Protein AF-M5BMI5-F1 (afdb_monomer)

Sequence (225 aa):
MHYGILGTRFTEDKDGKLNFDPEKTINPLTGERVVSWYKPGQTAGSVLGIFGYTEEKDCQDIEYAQYLLMARAGVRALELYDPKAGKHLQAHMQARLGITNYFIQEGLAELVEFRDAEGKLEDVHIKLNRDKVLKDGHAAMGRLLVELQVRKSTADGEGAREFYEKLTTPRPGWAGEIRDLVLAKKQPRKVFVQPNTFVVDGKVELKEYPLTNEGVIQSFIERKL

Mean predicted aligned error: 8.96 Å

Solvent-accessible surface area (backbone atoms only — not comparable to full-atom values): 13395 Å² total; per-residue (Å²): 136,84,86,76,93,81,78,88,85,55,37,30,46,91,87,69,51,57,80,64,56,61,90,76,39,63,34,90,89,77,74,40,64,52,87,79,63,35,49,65,89,56,55,76,66,67,54,47,42,75,75,71,43,76,52,70,68,58,48,52,50,50,52,49,48,53,53,49,53,41,37,50,42,12,61,53,21,40,63,42,45,39,76,89,78,73,40,68,76,41,73,68,37,38,50,28,24,18,52,30,48,48,33,39,75,72,62,31,30,48,80,46,79,41,56,52,99,88,64,50,82,75,49,75,48,76,44,69,41,62,69,50,37,77,72,45,37,67,62,53,51,49,53,56,48,48,62,54,49,50,29,61,76,69,67,36,62,67,64,42,48,56,52,50,51,63,41,39,51,72,56,91,66,41,77,42,70,55,22,53,51,40,52,74,68,59,74,84,80,88,81,80,62,58,62,49,75,45,79,56,97,90,40,83,44,81,45,78,54,57,98,45,73,65,23,41,52,50,42,50,67,76,58,70,122

Organism: Thanatephorus cucumeris (strain AG1-IB / isolate 7/3/14) (NCBI:txid1108050)

InterPro domains:
  IPR039461 Peptidase family M49 [PF03571] (46-224)
  IPR039461 Peptidase family M49 [PTHR23422] (45-223)

Nearest PDB structures (foldseek):
  5yfd-assembly2_B  TM=8.276E-01  e=2.866E-23  Desarmillaria tabescens
  5egy-assembly1_A  TM=7.660E-01  e=1.046E-15  Homo sapiens
  3t6b-assembly2_B  TM=7.570E-01  e=2.963E-15  Homo sapiens
  3fvy-assembly1_A  TM=6.192E-01  e=8.794E-16  Homo sapiens
  3csk-assembly1_A  TM=6.117E-01  e=2.143E-13  Saccharomyces cerevisiae

Structure (mmCIF, N/CA/C/O backbone):
data_AF-M5BMI5-F1
#
_entry.id   AF-M5BMI5-F1
#
loop_
_atom_site.group_PDB
_atom_site.id
_atom_site.type_symbol
_atom_site.label_atom_id
_atom_site.label_alt_id
_atom_site.label_comp_id
_atom_site.label_asym_id
_atom_site.label_entity_id
_atom_site.label_seq_id
_atom_site.pdbx_PDB_ins_code
_atom_site.Cartn_x
_atom_site.Cartn_y
_atom_site.Cartn_z
_atom_site.occupancy
_atom_site.B_iso_or_equiv
_atom_site.auth_seq_id
_atom_site.auth_comp_id
_atom_site.auth_asym_id
_atom_site.auth_atom_id
_atom_site.pdbx_PDB_model_num
ATOM 1 N N . MET A 1 1 ? -25.615 -6.680 -9.096 1.00 29.05 1 MET A N 1
ATOM 2 C CA . MET A 1 1 ? -25.034 -5.468 -9.715 1.00 29.05 1 MET A CA 1
ATOM 3 C C . MET A 1 1 ? -23.585 -5.347 -9.273 1.00 29.05 1 MET A C 1
ATOM 5 O O . MET A 1 1 ? -23.341 -5.106 -8.100 1.00 29.05 1 MET A O 1
ATOM 9 N N . HIS A 1 2 ? -22.632 -5.608 -10.166 1.00 31.84 2 HIS A N 1
ATOM 10 C CA . HIS A 1 2 ? -21.199 -5.463 -9.897 1.00 31.84 2 HIS A CA 1
ATOM 11 C C . HIS A 1 2 ? -20.743 -4.143 -10.531 1.00 31.84 2 HIS A C 1
ATOM 13 O O . HIS A 1 2 ? -20.516 -4.081 -11.735 1.00 31.84 2 HIS A O 1
ATOM 19 N N . TYR A 1 3 ? -20.658 -3.075 -9.738 1.00 30.97 3 TYR A N 1
ATOM 20 C CA . TYR A 1 3 ? -20.064 -1.817 -10.189 1.00 30.97 3 TYR A CA 1
ATOM 21 C C . TYR A 1 3 ? -18.538 -1.978 -10.199 1.00 30.97 3 TYR A C 1
ATOM 23 O O . TYR A 1 3 ? -17.874 -1.877 -9.169 1.00 30.97 3 TYR A O 1
ATOM 31 N N . GLY A 1 4 ? -17.978 -2.310 -11.363 1.00 34.78 4 GLY A N 1
ATOM 32 C CA . GLY A 1 4 ? -16.541 -2.234 -11.610 1.00 34.78 4 GLY A CA 1
ATOM 33 C C . GLY A 1 4 ? -16.150 -0.786 -11.881 1.00 34.78 4 GLY A C 1
ATOM 34 O O . GLY A 1 4 ? -16.377 -0.282 -12.975 1.00 34.78 4 GLY A O 1
ATOM 35 N N . ILE A 1 5 ? -15.587 -0.107 -10.884 1.00 45.44 5 ILE A N 1
ATOM 36 C CA . ILE A 1 5 ? -15.066 1.255 -11.028 1.00 45.44 5 ILE A CA 1
ATOM 37 C C . ILE A 1 5 ? -13.649 1.164 -11.622 1.00 45.44 5 ILE A C 1
ATOM 39 O O . ILE A 1 5 ? -12.686 1.088 -10.866 1.00 45.44 5 ILE A O 1
ATOM 43 N N . LEU A 1 6 ? -13.560 1.084 -12.961 1.00 52.34 6 LEU A N 1
ATOM 44 C CA . LEU A 1 6 ? -12.556 1.678 -13.879 1.00 52.34 6 LEU A CA 1
ATOM 45 C C . LEU A 1 6 ? -12.292 0.825 -15.134 1.00 52.34 6 LEU A C 1
ATOM 47 O O . LEU A 1 6 ? -12.128 -0.392 -15.070 1.00 52.34 6 LEU A O 1
ATOM 51 N N . GLY A 1 7 ? -12.244 1.522 -16.275 1.00 57.16 7 GLY A N 1
ATOM 52 C CA . GLY A 1 7 ? -12.050 1.006 -17.629 1.00 57.16 7 GLY A CA 1
ATOM 53 C C . GLY A 1 7 ? -11.042 1.838 -18.432 1.00 57.16 7 GLY A C 1
ATOM 54 O O . GLY A 1 7 ? -10.428 2.772 -17.916 1.00 57.16 7 GLY A O 1
ATOM 55 N N . THR A 1 8 ? -10.858 1.459 -19.695 1.00 57.50 8 THR A N 1
ATOM 56 C CA . THR A 1 8 ? -9.902 2.036 -20.650 1.00 57.50 8 THR A CA 1
ATOM 57 C C . THR A 1 8 ? -10.062 3.551 -20.812 1.00 57.50 8 THR A C 1
ATOM 59 O O . THR A 1 8 ? -11.169 4.060 -20.965 1.00 57.50 8 THR A O 1
ATOM 62 N N . ARG A 1 9 ? -8.941 4.281 -20.830 1.00 67.38 9 ARG A N 1
ATOM 63 C CA . ARG A 1 9 ? -8.905 5.716 -21.146 1.00 67.38 9 ARG A CA 1
ATOM 64 C C . ARG A 1 9 ? -8.965 5.916 -22.663 1.00 67.38 9 ARG A C 1
ATOM 66 O O . ARG A 1 9 ? -8.058 5.460 -23.349 1.00 67.38 9 ARG A O 1
ATOM 73 N N . PHE A 1 10 ? -9.966 6.631 -23.172 1.00 77.38 10 PHE A N 1
ATOM 74 C CA . PHE A 1 10 ? -10.074 6.983 -24.594 1.00 77.38 10 PHE A CA 1
ATOM 75 C C . PHE A 1 10 ? -9.259 8.240 -24.924 1.00 77.38 10 PHE A C 1
ATOM 77 O O . PHE A 1 10 ? -9.453 9.282 -24.298 1.00 77.38 10 PHE A O 1
ATOM 84 N N . THR A 1 11 ? -8.337 8.158 -25.882 1.00 74.50 11 THR A N 1
ATOM 85 C CA . THR A 1 11 ? -7.392 9.235 -26.227 1.00 74.50 11 THR A CA 1
ATOM 86 C C . THR A 1 11 ? -7.220 9.393 -27.736 1.00 74.50 11 THR A C 1
ATOM 88 O O . THR A 1 11 ? -7.284 8.407 -28.467 1.00 74.50 11 THR A O 1
ATOM 91 N N . GLU A 1 12 ? -6.905 10.614 -28.162 1.00 83.00 12 GLU A N 1
ATOM 92 C CA . GLU A 1 12 ? -6.456 11.003 -29.501 1.00 83.00 12 GLU A CA 1
ATOM 93 C C . GLU A 1 12 ? -4.992 11.450 -29.445 1.00 83.00 12 GLU A C 1
ATOM 95 O O . GLU A 1 12 ? -4.619 12.262 -28.591 1.00 83.00 12 GLU A O 1
ATOM 100 N N . ASP A 1 13 ? -4.158 10.905 -30.330 1.00 82.00 13 ASP A N 1
ATOM 101 C CA . ASP A 1 13 ? -2.762 11.320 -30.468 1.00 82.00 13 ASP A CA 1
ATOM 102 C C . ASP A 1 13 ? -2.597 12.568 -31.355 1.00 82.00 13 ASP A C 1
ATOM 104 O O . ASP A 1 13 ? -3.560 13.109 -31.900 1.00 82.00 13 ASP A O 1
ATOM 108 N N . LYS A 1 14 ? -1.362 13.083 -31.453 1.00 82.31 14 LYS A N 1
ATOM 109 C CA . LYS A 1 14 ? -1.050 14.318 -32.200 1.00 82.31 14 LYS A CA 1
ATOM 110 C C . LYS A 1 14 ? -1.386 14.226 -33.691 1.00 82.31 14 LYS A C 1
ATOM 112 O O . LYS A 1 14 ? -1.567 15.267 -34.315 1.00 82.31 14 LYS A O 1
ATOM 117 N N . ASP A 1 15 ? -1.492 13.011 -34.218 1.00 90.69 15 ASP A N 1
ATOM 118 C CA . ASP A 1 15 ? -1.801 12.724 -35.615 1.00 90.69 15 ASP A CA 1
ATOM 119 C C . ASP A 1 15 ? -3.309 12.469 -35.822 1.00 90.69 15 ASP A C 1
ATOM 121 O O . ASP A 1 15 ? -3.745 12.119 -36.918 1.00 90.69 15 ASP A O 1
ATOM 125 N N . GLY A 1 16 ? -4.126 12.660 -34.776 1.00 85.88 16 GLY A N 1
ATOM 126 C CA . GLY A 1 16 ? -5.580 12.507 -34.813 1.00 85.88 16 GLY A CA 1
ATOM 127 C C . GLY A 1 16 ? -6.062 11.060 -34.680 1.00 85.88 16 GLY A C 1
ATOM 128 O O . GLY A 1 16 ? -7.254 10.795 -34.843 1.00 85.88 16 GLY A O 1
ATOM 129 N N . LYS A 1 17 ? -5.175 10.104 -34.384 1.00 91.06 17 LYS A N 1
ATOM 130 C CA . LYS A 1 17 ? -5.538 8.692 -34.261 1.00 91.06 17 LYS A CA 1
ATOM 131 C C . LYS A 1 17 ? -6.076 8.393 -32.863 1.00 91.06 17 LYS A C 1
ATOM 133 O O . LYS A 1 17 ? -5.473 8.724 -31.842 1.00 91.06 17 LYS A O 1
ATOM 138 N N . LEU A 1 18 ? -7.225 7.720 -32.833 1.00 84.56 18 LEU A N 1
ATOM 139 C CA . LEU A 1 18 ? -7.880 7.271 -31.608 1.00 84.56 18 LEU A CA 1
ATOM 140 C C . LEU A 1 18 ? -7.320 5.920 -31.148 1.00 84.56 18 LEU A C 1
ATOM 142 O O . LEU A 1 18 ? -7.014 5.048 -31.962 1.00 84.56 18 LEU A O 1
ATOM 146 N N . ASN A 1 19 ? -7.237 5.712 -29.834 1.00 80.44 19 ASN A N 1
ATOM 147 C CA . ASN A 1 19 ? -6.861 4.418 -29.245 1.00 80.44 19 ASN A CA 1
ATOM 148 C C . ASN A 1 19 ? -8.045 3.439 -29.083 1.00 80.44 19 ASN A C 1
ATOM 150 O O . ASN A 1 19 ? -7.928 2.428 -28.391 1.00 80.44 19 ASN A O 1
ATOM 154 N N . PHE A 1 20 ? -9.183 3.752 -29.699 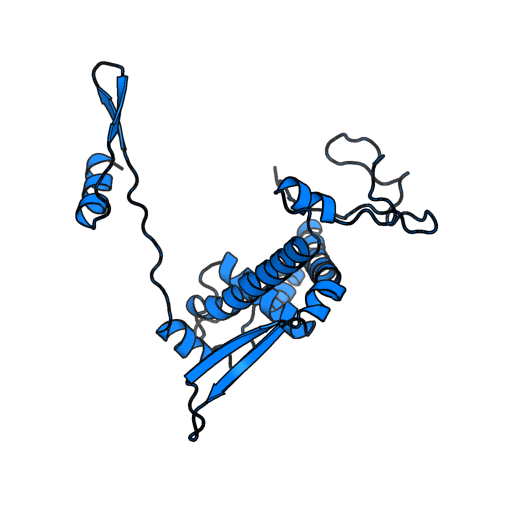1.00 82.00 20 PHE A N 1
ATOM 155 C CA . PHE A 1 20 ? -10.411 2.967 -29.695 1.00 82.00 20 PHE A CA 1
ATOM 156 C C . PHE A 1 20 ? -11.146 3.143 -31.026 1.00 82.00 20 PHE A C 1
ATOM 158 O O . PHE A 1 20 ? -10.834 4.046 -31.800 1.00 82.00 20 PHE A O 1
ATOM 165 N N . ASP A 1 21 ? -12.123 2.275 -31.286 1.00 87.19 21 ASP A N 1
ATOM 166 C CA . ASP A 1 21 ? -12.967 2.349 -32.479 1.00 87.19 21 ASP A CA 1
ATOM 167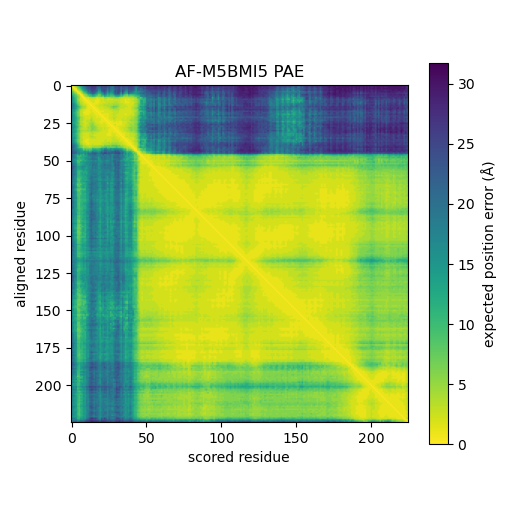 C C . ASP A 1 21 ? -14.261 3.112 -32.125 1.00 87.19 21 ASP A C 1
ATOM 169 O O . ASP A 1 21 ? -15.112 2.554 -31.421 1.00 87.19 21 ASP A O 1
ATOM 173 N N . PRO A 1 22 ? -14.438 4.375 -32.555 1.00 83.38 22 PRO A N 1
ATOM 174 C CA . PRO A 1 22 ? -15.600 5.182 -32.182 1.00 83.38 22 PRO A CA 1
ATOM 175 C C . PRO A 1 22 ? -16.914 4.651 -32.773 1.00 83.38 22 PRO A C 1
ATOM 177 O O . PRO A 1 22 ? -17.991 5.004 -32.292 1.00 83.38 22 PRO A O 1
ATOM 180 N N . GLU A 1 23 ? -16.858 3.781 -33.786 1.00 89.12 23 GLU A N 1
ATOM 181 C CA . GLU A 1 23 ? -18.056 3.184 -34.374 1.00 89.12 23 GLU A CA 1
ATOM 182 C C . GLU A 1 23 ? -18.538 1.950 -33.612 1.00 89.12 23 GLU A C 1
ATOM 184 O O . GLU A 1 23 ? -19.738 1.665 -33.600 1.00 89.12 23 GLU A O 1
ATOM 189 N N . LYS A 1 24 ? -17.615 1.230 -32.966 1.00 86.69 24 LYS A N 1
ATOM 190 C CA . LYS A 1 24 ? -17.903 -0.026 -32.251 1.00 86.69 24 LYS A CA 1
ATOM 191 C C . LYS A 1 24 ? -17.935 0.117 -30.735 1.00 86.69 24 LYS A C 1
ATOM 193 O O . LYS A 1 24 ? -18.423 -0.777 -30.049 1.00 86.69 24 LYS A O 1
ATOM 198 N N . THR A 1 25 ? -17.404 1.211 -30.200 1.00 81.00 25 THR A N 1
ATOM 199 C CA . THR A 1 25 ? -17.264 1.385 -28.754 1.00 81.00 25 THR A CA 1
ATOM 200 C C . THR A 1 25 ? -18.526 2.013 -28.169 1.00 81.00 25 THR A C 1
ATOM 202 O O . THR A 1 25 ? -18.829 3.181 -28.417 1.00 81.00 25 THR A O 1
ATOM 205 N N . ILE A 1 26 ? -19.251 1.229 -27.368 1.00 80.56 26 ILE A N 1
ATOM 206 C CA . ILE A 1 26 ? -20.504 1.629 -26.719 1.00 80.56 26 ILE A CA 1
ATOM 207 C C . ILE A 1 26 ? -20.246 2.004 -25.261 1.00 80.56 26 ILE A C 1
ATOM 209 O O . ILE A 1 26 ? -19.584 1.273 -24.523 1.00 80.56 26 ILE A O 1
ATOM 213 N N . ASN A 1 27 ? -20.791 3.142 -24.842 1.00 67.31 27 ASN A N 1
ATOM 214 C CA . ASN A 1 27 ? -20.811 3.579 -23.459 1.00 67.31 27 ASN A CA 1
ATOM 215 C C . ASN A 1 27 ? -21.805 2.704 -22.670 1.00 67.31 27 ASN A C 1
ATOM 217 O O . ASN A 1 27 ? -23.010 2.776 -22.918 1.00 67.31 27 ASN A O 1
ATOM 221 N N . PRO A 1 28 ? -21.347 1.905 -21.690 1.00 57.06 28 PRO A N 1
ATOM 222 C CA . PRO A 1 28 ? -22.218 0.990 -20.955 1.00 57.06 28 PRO A CA 1
ATOM 223 C C . PRO A 1 28 ? -23.232 1.700 -20.041 1.00 57.06 28 PRO A C 1
ATOM 225 O O . PRO A 1 28 ? -24.133 1.044 -19.529 1.00 57.06 28 PRO A O 1
ATOM 228 N N . LEU A 1 29 ? -23.093 3.014 -19.815 1.00 51.38 29 LEU A N 1
ATOM 229 C CA . LEU A 1 29 ? -24.015 3.805 -18.994 1.00 51.38 29 LEU A CA 1
ATOM 230 C C . LEU A 1 29 ? -25.193 4.363 -19.796 1.00 51.38 29 LEU A C 1
ATOM 232 O O . LEU A 1 29 ? -26.295 4.452 -19.266 1.00 51.38 29 LEU A O 1
ATOM 236 N N . THR A 1 30 ? -24.962 4.753 -21.051 1.00 66.50 30 THR A N 1
ATOM 237 C CA . THR A 1 30 ? -25.993 5.368 -21.905 1.00 66.50 30 THR A CA 1
ATOM 238 C C . THR A 1 30 ? -26.516 4.416 -22.976 1.00 66.50 30 THR A C 1
ATOM 240 O O . THR A 1 30 ? -27.582 4.652 -23.529 1.00 66.50 30 THR A O 1
ATOM 243 N N . GLY A 1 31 ? -25.780 3.345 -23.288 1.00 73.75 31 GLY A N 1
ATOM 244 C CA . GLY A 1 31 ? -26.055 2.487 -24.444 1.00 73.75 31 GLY A CA 1
ATOM 245 C C . GLY A 1 31 ? -25.718 3.145 -25.788 1.00 73.75 31 GLY A C 1
ATOM 246 O O . GLY A 1 31 ? -25.920 2.535 -26.835 1.00 73.75 31 GLY A O 1
ATOM 247 N N . GLU A 1 32 ? -25.185 4.367 -25.771 1.00 78.56 32 GLU A N 1
ATOM 248 C CA . GLU A 1 32 ? -24.827 5.138 -26.962 1.00 78.56 32 GLU A CA 1
ATOM 249 C C . GLU A 1 32 ? -23.336 5.004 -27.290 1.00 78.56 32 GLU A C 1
ATOM 251 O O . GLU A 1 32 ? -22.540 4.509 -26.490 1.00 78.56 32 GLU A O 1
ATOM 256 N N . ARG A 1 33 ? -22.928 5.462 -28.477 1.00 86.25 33 ARG A N 1
ATOM 257 C CA . ARG A 1 33 ? -21.511 5.482 -28.869 1.00 86.25 33 ARG A CA 1
ATOM 258 C C . ARG A 1 33 ? -20.709 6.444 -27.992 1.00 86.25 33 ARG A C 1
ATOM 260 O O . ARG A 1 33 ? -21.212 7.472 -27.541 1.00 86.25 33 ARG A O 1
ATOM 267 N N . VAL A 1 34 ? -19.433 6.133 -27.781 1.00 76.81 34 VAL A N 1
ATOM 268 C CA . VAL A 1 34 ? -18.500 7.059 -27.125 1.00 76.81 34 VAL A CA 1
ATOM 269 C C . VAL A 1 34 ? -18.230 8.252 -28.048 1.00 76.81 34 VAL A C 1
ATOM 271 O O . VAL A 1 34 ? -17.674 8.088 -29.129 1.00 76.81 34 VAL A O 1
ATOM 274 N N . VAL A 1 35 ? -18.596 9.457 -27.602 1.00 84.00 35 VAL A N 1
ATOM 275 C CA . VAL A 1 35 ? -18.471 10.714 -28.375 1.00 84.00 35 VAL A CA 1
ATOM 276 C C . VAL A 1 35 ? -17.472 11.717 -27.782 1.00 84.00 35 VAL A C 1
ATOM 278 O O . VAL A 1 35 ? -17.329 12.825 -28.290 1.00 84.00 35 VAL A O 1
ATOM 281 N N . SER A 1 36 ? -16.772 11.351 -26.705 1.00 75.25 36 SER A N 1
ATOM 282 C CA . SER A 1 36 ? -15.802 12.218 -26.024 1.00 75.25 36 SER A CA 1
ATOM 283 C C . SER A 1 36 ? -14.554 11.447 -25.598 1.00 75.25 36 SER A C 1
ATOM 285 O O . SER A 1 36 ? -14.664 10.325 -25.101 1.00 75.25 36 SER A O 1
ATOM 287 N N . TRP A 1 37 ? -13.381 12.062 -25.741 1.00 79.25 37 TRP A N 1
ATOM 288 C CA . TRP A 1 37 ? -12.074 11.478 -25.423 1.00 79.25 37 TRP A CA 1
ATOM 289 C C . TRP A 1 37 ? -11.034 12.578 -25.159 1.00 79.25 37 TRP A C 1
ATOM 291 O O . TRP A 1 37 ? -11.270 13.751 -25.449 1.00 79.25 37 TRP A O 1
ATOM 301 N N . TYR A 1 38 ? -9.877 12.208 -24.606 1.00 68.31 38 TYR A N 1
ATOM 302 C CA . TYR A 1 38 ? -8.784 13.149 -24.335 1.00 68.31 38 TYR A CA 1
ATOM 303 C C . TYR A 1 38 ? -8.020 13.504 -25.619 1.00 68.31 38 TYR A C 1
ATOM 305 O O . TYR A 1 38 ? -7.573 12.608 -26.330 1.00 68.31 38 TYR A O 1
ATOM 313 N N . LYS A 1 39 ? -7.827 14.796 -25.887 1.00 78.94 39 LYS A N 1
ATOM 314 C CA . LYS A 1 39 ? -7.041 15.348 -27.004 1.00 78.94 39 LYS A CA 1
ATOM 315 C C . LYS A 1 39 ? -5.532 15.404 -26.705 1.00 78.94 39 LYS A C 1
ATOM 317 O O . LYS A 1 39 ? -5.135 15.282 -25.541 1.00 78.94 39 LYS A O 1
ATOM 322 N N . PRO A 1 40 ? -4.671 15.651 -27.712 1.00 69.38 40 PRO A N 1
ATOM 323 C CA . PRO A 1 40 ? -3.233 15.803 -27.501 1.00 69.38 40 PRO A CA 1
ATOM 324 C C . PRO A 1 40 ? -2.911 16.876 -26.459 1.00 69.38 40 PRO A C 1
ATOM 326 O O . PRO A 1 40 ? -3.398 18.000 -26.536 1.00 69.38 40 PRO A O 1
ATOM 329 N N . GLY A 1 41 ? -2.103 16.521 -25.459 1.00 60.53 41 GLY A N 1
ATOM 330 C CA . GLY A 1 41 ? -1.768 17.406 -24.336 1.00 60.53 41 GLY A CA 1
ATOM 331 C C . GLY A 1 41 ? -2.803 17.428 -23.205 1.00 60.53 41 GLY A C 1
ATOM 332 O O . GLY A 1 41 ? -2.469 17.849 -22.100 1.00 60.53 41 GLY A O 1
ATOM 333 N N . GLN A 1 42 ? -4.015 16.896 -23.408 1.00 56.81 42 GLN A N 1
ATOM 334 C CA . GLN A 1 42 ? -4.943 16.639 -22.309 1.00 56.81 42 GLN A CA 1
ATOM 335 C C . GLN A 1 42 ? -4.485 15.385 -21.563 1.00 56.81 42 GLN A C 1
ATOM 337 O O . GLN A 1 42 ? -4.707 14.243 -21.972 1.00 56.81 42 GLN A O 1
ATOM 342 N N . THR A 1 43 ? -3.793 15.587 -20.452 1.00 55.09 43 THR A N 1
ATOM 343 C CA . THR A 1 43 ? -3.407 14.518 -19.532 1.00 55.09 43 THR A CA 1
ATOM 344 C C . THR A 1 43 ? -4.518 14.291 -18.501 1.00 55.09 43 THR A C 1
ATOM 346 O O . THR A 1 43 ? -5.462 15.074 -18.374 1.00 55.09 43 THR A O 1
ATOM 349 N N . ALA A 1 44 ? -4.387 13.245 -17.687 1.00 48.34 44 ALA A N 1
ATOM 350 C CA . ALA A 1 44 ? -5.137 13.156 -16.436 1.00 48.34 44 ALA A CA 1
ATOM 351 C C . ALA A 1 44 ? -4.783 14.293 -15.441 1.00 48.34 44 ALA A C 1
ATOM 353 O O . ALA A 1 44 ? -5.312 14.298 -14.335 1.00 48.34 44 ALA A O 1
ATOM 354 N N . GLY A 1 45 ? -3.974 15.295 -15.827 1.00 45.41 45 GLY A N 1
ATOM 355 C CA . GLY A 1 45 ? -3.817 16.568 -15.112 1.00 45.41 45 GLY A CA 1
ATOM 356 C C . GLY A 1 45 ? -5.144 17.297 -14.863 1.00 45.41 45 GLY A C 1
ATOM 357 O O . GLY A 1 45 ? -5.246 18.090 -13.937 1.00 45.41 45 GLY A O 1
ATOM 358 N N . SER A 1 46 ? -6.208 16.931 -15.590 1.00 58.09 46 SER A N 1
ATOM 359 C CA . SER A 1 46 ? -7.588 17.348 -15.292 1.00 58.09 46 SER A CA 1
ATOM 360 C C . SER A 1 46 ? -8.154 16.822 -13.964 1.00 58.09 46 SER A C 1
ATOM 362 O O . SER A 1 46 ? -9.131 17.378 -13.483 1.00 58.09 46 SER A O 1
ATOM 364 N N . VAL A 1 47 ? -7.572 15.779 -13.355 1.00 65.44 47 VAL A N 1
ATOM 365 C CA . VAL A 1 47 ? -8.072 15.233 -12.082 1.00 65.44 47 VAL A CA 1
ATOM 366 C C . VAL A 1 47 ? -7.508 16.009 -10.902 1.00 65.44 47 VAL A C 1
ATOM 368 O O . VAL A 1 47 ? -8.272 16.423 -10.042 1.00 65.44 47 VAL A O 1
ATOM 371 N N . LEU A 1 48 ? -6.196 16.254 -10.857 1.00 77.75 48 LEU A N 1
ATOM 372 C CA . LEU A 1 48 ? -5.587 16.996 -9.747 1.00 77.75 48 LEU A CA 1
ATOM 373 C C . LEU A 1 48 ? -6.070 18.455 -9.688 1.00 77.75 48 LEU A C 1
ATOM 375 O O . LEU A 1 48 ? -6.265 18.975 -8.591 1.00 77.75 48 LEU A O 1
ATOM 379 N N . GLY A 1 49 ? -6.404 19.051 -10.838 1.00 76.25 49 GLY A N 1
ATOM 380 C CA . GLY A 1 49 ? -7.085 20.345 -10.901 1.00 76.25 49 GLY A CA 1
ATOM 381 C C . GLY A 1 49 ? -8.458 20.361 -10.211 1.00 76.25 49 GLY A C 1
ATOM 382 O O . GLY A 1 49 ? -8.800 21.360 -9.586 1.00 76.25 49 GLY A O 1
ATOM 383 N N . ILE A 1 50 ? -9.213 19.248 -10.220 1.00 85.06 50 ILE A N 1
ATOM 384 C CA . ILE A 1 50 ? -10.468 19.118 -9.442 1.00 85.06 50 ILE A CA 1
ATOM 385 C C . ILE A 1 50 ? -10.187 19.251 -7.938 1.00 85.06 50 ILE A C 1
ATOM 387 O O . ILE A 1 50 ? -11.012 19.779 -7.198 1.00 85.06 50 ILE A O 1
ATOM 391 N N . PHE A 1 51 ? -9.011 18.808 -7.489 1.00 86.25 51 PHE A N 1
ATOM 392 C CA . PHE A 1 51 ? -8.566 18.898 -6.096 1.00 86.25 51 PHE A CA 1
ATOM 393 C C . PHE A 1 51 ? -7.802 20.197 -5.780 1.00 86.25 51 PHE A C 1
ATOM 395 O O . PHE A 1 51 ? -7.278 20.335 -4.678 1.00 86.25 51 PHE A O 1
ATOM 402 N N . GLY A 1 52 ? -7.748 21.153 -6.716 1.00 89.44 52 GLY A N 1
ATOM 403 C CA . GLY A 1 52 ? -7.110 22.458 -6.522 1.00 89.44 52 GLY A CA 1
ATOM 404 C C . GLY A 1 52 ? -5.601 22.493 -6.777 1.00 89.44 52 GLY A C 1
ATOM 405 O O . GLY A 1 52 ? -4.981 23.531 -6.561 1.00 89.44 52 GLY A O 1
ATOM 406 N N . TYR A 1 53 ? -5.000 21.405 -7.265 1.00 85.69 53 TYR A N 1
ATOM 407 C CA . TYR A 1 53 ? -3.585 21.387 -7.634 1.00 85.69 53 TYR A CA 1
ATOM 408 C C . TYR A 1 53 ? -3.432 21.801 -9.091 1.00 85.69 53 TYR A C 1
ATOM 410 O O . TYR A 1 53 ? -3.842 21.085 -10.006 1.00 85.69 53 TYR A O 1
ATOM 418 N N . THR A 1 54 ? -2.878 22.989 -9.290 1.00 86.00 54 THR A N 1
ATOM 419 C CA . THR A 1 54 ? -2.750 23.621 -10.611 1.00 86.00 54 THR A CA 1
ATOM 420 C C . THR A 1 54 ? -1.299 23.899 -10.985 1.00 86.00 54 THR A C 1
ATOM 422 O O . THR A 1 54 ? -0.970 23.898 -12.168 1.00 86.00 54 THR A O 1
ATOM 425 N N . GLU A 1 55 ? -0.420 24.040 -9.993 1.00 90.94 55 GLU A N 1
ATOM 426 C CA . GLU A 1 55 ? 1.014 24.199 -10.202 1.00 90.94 55 GLU A CA 1
ATOM 427 C C . GLU A 1 55 ? 1.668 22.860 -10.569 1.00 90.94 55 GLU A C 1
ATOM 429 O O . GLU A 1 55 ? 1.441 21.830 -9.924 1.00 90.94 55 GLU A O 1
ATOM 434 N N . GLU A 1 56 ? 2.517 22.867 -11.600 1.00 88.00 56 GLU A N 1
ATOM 435 C CA . GLU A 1 56 ? 3.164 21.653 -12.118 1.00 88.00 56 GLU A CA 1
ATOM 436 C C . GLU A 1 56 ? 3.978 20.934 -11.037 1.00 88.00 56 GLU A C 1
ATOM 438 O O . GLU A 1 56 ? 3.890 19.713 -10.886 1.00 88.00 56 GLU A O 1
ATOM 443 N N . LYS A 1 57 ? 4.729 21.700 -10.240 1.00 92.38 57 LYS A N 1
ATOM 444 C CA . LYS A 1 57 ? 5.536 21.162 -9.146 1.00 92.38 57 LYS A CA 1
ATOM 445 C C . LYS A 1 57 ? 4.674 20.409 -8.127 1.00 92.38 57 LYS A C 1
ATOM 447 O O . LYS A 1 57 ? 5.047 19.309 -7.721 1.00 92.38 57 LYS A O 1
ATOM 452 N N . ASP A 1 58 ? 3.532 20.973 -7.742 1.00 92.12 58 ASP A N 1
ATOM 453 C CA . ASP A 1 58 ? 2.633 20.364 -6.758 1.00 92.12 58 ASP A CA 1
ATOM 454 C C . ASP A 1 58 ? 2.001 19.085 -7.310 1.00 92.12 58 ASP A C 1
ATOM 456 O O . ASP A 1 58 ? 1.917 18.078 -6.607 1.00 92.12 58 ASP A O 1
ATOM 460 N N . CYS A 1 59 ? 1.635 19.084 -8.595 1.00 87.75 59 CYS A N 1
ATOM 461 C CA . CYS A 1 59 ? 1.136 17.888 -9.268 1.00 87.75 59 CYS A CA 1
ATOM 462 C C . CYS A 1 59 ? 2.176 16.757 -9.252 1.00 87.75 59 CYS A C 1
ATOM 464 O O . CYS A 1 59 ? 1.856 15.629 -8.873 1.00 87.75 59 CYS A O 1
ATOM 466 N N . GLN A 1 60 ? 3.430 17.066 -9.599 1.00 91.44 60 GLN A N 1
ATOM 467 C CA . GLN A 1 60 ? 4.525 16.093 -9.587 1.00 91.44 60 GLN A CA 1
ATOM 468 C C . GLN A 1 60 ? 4.862 15.606 -8.168 1.00 91.44 60 GLN A C 1
ATOM 470 O O . GLN A 1 60 ? 5.145 14.425 -7.970 1.00 91.44 60 GLN A O 1
ATOM 475 N N . ASP A 1 61 ? 4.836 16.493 -7.169 1.00 95.31 61 ASP A N 1
ATOM 476 C CA . ASP A 1 61 ? 5.069 16.128 -5.769 1.00 95.31 61 ASP A CA 1
ATOM 477 C C . ASP A 1 61 ? 3.978 15.200 -5.232 1.00 95.31 61 ASP A C 1
ATOM 479 O O . ASP A 1 61 ? 4.285 14.241 -4.522 1.00 95.31 61 ASP A O 1
ATOM 483 N N . ILE A 1 62 ? 2.717 15.441 -5.591 1.00 94.25 62 ILE A N 1
ATOM 484 C CA . ILE A 1 62 ? 1.593 14.589 -5.192 1.00 94.25 62 ILE A CA 1
ATOM 485 C C . ILE A 1 62 ? 1.674 13.230 -5.860 1.00 94.25 62 ILE A C 1
ATOM 487 O O . ILE A 1 62 ? 1.508 12.220 -5.176 1.00 94.25 62 ILE A O 1
ATOM 491 N N . GLU A 1 63 ? 1.963 13.188 -7.160 1.00 91.31 63 GLU A N 1
ATOM 492 C CA . GLU A 1 63 ? 2.171 11.931 -7.873 1.00 91.31 63 GLU A CA 1
ATOM 493 C C . GLU A 1 63 ? 3.296 11.129 -7.206 1.00 91.31 63 GLU A C 1
ATOM 495 O O . GLU A 1 63 ? 3.084 9.998 -6.765 1.00 91.31 63 GLU A O 1
ATOM 500 N N . TYR A 1 64 ? 4.459 11.745 -6.993 1.00 96.25 64 TYR A N 1
ATOM 501 C CA . TYR A 1 64 ? 5.573 11.104 -6.297 1.00 96.25 64 TYR A CA 1
ATOM 502 C C . TYR A 1 64 ? 5.190 10.614 -4.888 1.00 96.25 64 TYR A C 1
ATOM 504 O O . TYR A 1 64 ? 5.466 9.466 -4.523 1.00 96.25 64 TYR A O 1
ATOM 512 N N . ALA A 1 65 ? 4.519 11.452 -4.094 1.00 97.31 65 ALA A N 1
ATOM 513 C CA . ALA A 1 65 ? 4.103 11.113 -2.737 1.00 97.31 65 ALA A CA 1
ATOM 514 C C . ALA A 1 65 ? 3.103 9.947 -2.707 1.00 97.31 65 ALA A C 1
ATOM 516 O O . ALA A 1 65 ? 3.189 9.094 -1.823 1.00 97.31 65 ALA A O 1
ATOM 517 N N . GLN A 1 66 ? 2.183 9.861 -3.672 1.00 96.44 66 GLN A N 1
ATOM 518 C CA . GLN A 1 66 ? 1.227 8.757 -3.780 1.00 96.44 66 GLN A CA 1
ATOM 519 C C . GLN A 1 66 ? 1.928 7.421 -4.045 1.00 96.44 66 GLN A C 1
ATOM 521 O O . GLN A 1 66 ? 1.645 6.434 -3.355 1.00 96.44 66 GLN A O 1
ATOM 526 N N . TYR A 1 67 ? 2.887 7.391 -4.977 1.00 98.12 67 TYR A N 1
ATOM 527 C CA . TYR A 1 67 ? 3.704 6.197 -5.205 1.00 98.12 67 TYR A CA 1
ATOM 528 C C . TYR A 1 67 ? 4.514 5.849 -3.952 1.00 98.12 67 TYR A C 1
ATOM 530 O O . TYR A 1 67 ? 4.583 4.678 -3.577 1.00 98.12 67 TYR A O 1
ATOM 538 N N . LEU A 1 68 ? 5.080 6.841 -3.253 1.00 98.56 68 LEU A N 1
ATOM 539 C CA . LEU A 1 68 ? 5.901 6.594 -2.064 1.00 98.56 68 LEU A CA 1
ATOM 540 C C . LEU A 1 68 ? 5.066 6.027 -0.911 1.00 98.56 68 LEU A C 1
ATOM 542 O O . LEU A 1 68 ? 5.488 5.089 -0.231 1.00 98.56 68 LEU A O 1
ATOM 546 N N . LEU A 1 69 ? 3.858 6.557 -0.711 1.00 98.50 69 LEU A N 1
ATOM 547 C CA . LEU A 1 69 ? 2.901 6.050 0.270 1.00 98.50 69 LEU A CA 1
ATOM 548 C C . LEU A 1 69 ? 2.515 4.599 -0.022 1.00 98.50 69 LEU A C 1
ATOM 550 O O . LEU A 1 69 ? 2.481 3.785 0.904 1.00 98.50 69 LEU A O 1
ATOM 554 N N . MET A 1 70 ? 2.262 4.267 -1.290 1.00 98.62 70 MET A N 1
ATOM 555 C CA . MET A 1 70 ? 1.980 2.900 -1.728 1.00 98.62 70 MET A CA 1
ATOM 556 C C . MET A 1 70 ? 3.175 1.977 -1.463 1.00 98.62 70 MET A C 1
ATOM 558 O O . MET A 1 70 ? 3.025 0.957 -0.789 1.00 98.62 70 MET A O 1
ATOM 562 N N . ALA A 1 71 ? 4.371 2.390 -1.893 1.00 98.62 71 ALA A N 1
ATOM 563 C CA . ALA A 1 71 ? 5.614 1.646 -1.730 1.00 98.62 71 ALA A CA 1
ATOM 564 C C . ALA A 1 71 ? 5.887 1.326 -0.249 1.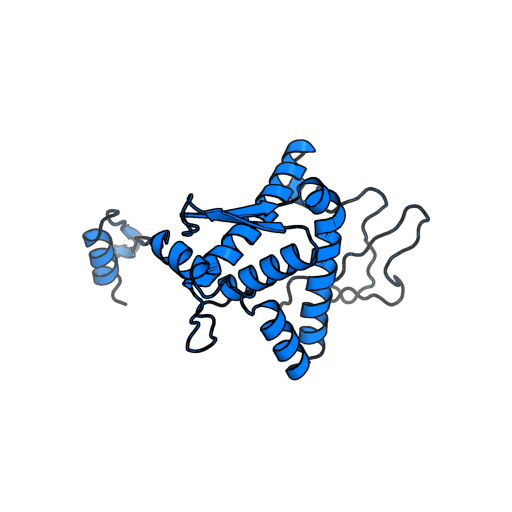00 98.62 71 ALA A C 1
ATOM 566 O O . ALA A 1 71 ? 6.059 0.163 0.130 1.00 98.62 71 ALA A O 1
ATOM 567 N N . ARG A 1 72 ? 5.799 2.348 0.616 1.00 98.62 72 ARG A N 1
ATOM 568 C CA . ARG A 1 72 ? 5.911 2.218 2.077 1.00 98.62 72 ARG A CA 1
ATOM 569 C C . ARG A 1 72 ? 4.851 1.289 2.654 1.00 98.62 72 ARG A C 1
ATOM 571 O O . ARG A 1 72 ? 5.156 0.491 3.540 1.00 98.62 72 ARG A O 1
ATOM 578 N N . ALA A 1 73 ? 3.606 1.390 2.196 1.00 98.50 73 ALA A N 1
ATOM 579 C CA . ALA A 1 73 ? 2.541 0.523 2.677 1.00 98.50 73 ALA A CA 1
ATOM 580 C C . ALA A 1 73 ? 2.762 -0.945 2.278 1.00 98.50 73 ALA A C 1
ATOM 582 O O . ALA A 1 73 ?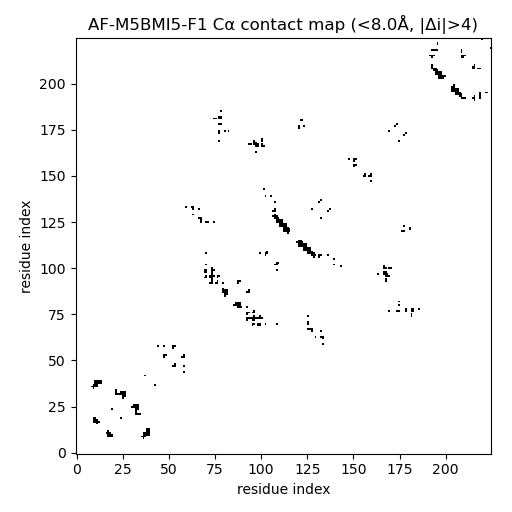 2.450 -1.820 3.080 1.00 98.50 73 ALA A O 1
ATOM 583 N N . GLY A 1 74 ? 3.344 -1.221 1.107 1.00 98.62 74 GLY A N 1
ATOM 584 C CA . GLY A 1 74 ? 3.707 -2.581 0.704 1.00 98.62 74 GLY A CA 1
ATOM 585 C C . GLY A 1 74 ? 4.820 -3.192 1.556 1.00 98.62 74 GLY A C 1
ATOM 586 O O . GLY A 1 74 ? 4.695 -4.342 1.956 1.00 98.62 74 GLY A O 1
ATOM 587 N N . VAL A 1 75 ? 5.841 -2.422 1.954 1.00 98.56 75 VAL A N 1
ATOM 588 C CA . VAL A 1 75 ? 6.834 -2.909 2.937 1.00 98.56 75 VAL A CA 1
ATOM 589 C C . VAL A 1 75 ? 6.166 -3.180 4.289 1.00 98.56 75 VAL A C 1
ATOM 591 O O . VAL A 1 75 ? 6.337 -4.244 4.879 1.00 98.56 75 VAL A O 1
ATOM 594 N N . ARG A 1 76 ? 5.313 -2.260 4.760 1.00 98.38 76 ARG A N 1
ATOM 595 C CA . ARG A 1 76 ? 4.552 -2.445 6.008 1.00 98.38 76 ARG A CA 1
ATOM 596 C C . ARG A 1 76 ? 3.571 -3.618 5.961 1.00 98.38 76 ARG A C 1
ATOM 598 O O . ARG A 1 76 ? 3.168 -4.101 7.012 1.00 98.38 76 ARG A O 1
ATOM 605 N N . ALA A 1 77 ? 3.178 -4.088 4.779 1.00 98.50 77 ALA A N 1
ATOM 606 C CA . ALA A 1 77 ? 2.274 -5.224 4.640 1.00 98.50 77 ALA A CA 1
ATOM 607 C C . ALA A 1 77 ? 2.860 -6.531 5.182 1.00 98.50 77 ALA A C 1
ATOM 609 O O . ALA A 1 77 ? 2.091 -7.430 5.518 1.00 98.50 77 ALA A O 1
ATOM 610 N N . LEU A 1 78 ? 4.187 -6.615 5.326 1.00 98.44 78 LEU A N 1
ATOM 611 C CA . LEU A 1 78 ? 4.870 -7.745 5.956 1.00 98.44 78 LEU A CA 1
ATOM 612 C C . LEU A 1 78 ? 4.407 -7.985 7.402 1.00 98.44 78 LEU A C 1
ATOM 614 O O . LEU A 1 78 ? 4.384 -9.133 7.842 1.00 98.44 78 LEU A O 1
ATOM 618 N N . GLU A 1 79 ? 3.944 -6.941 8.106 1.00 98.00 79 GLU A N 1
ATOM 619 C CA . GLU A 1 79 ? 3.289 -7.053 9.421 1.00 98.00 79 GLU A CA 1
ATOM 620 C C . GLU A 1 79 ? 2.108 -8.040 9.390 1.00 98.00 79 GLU A C 1
ATOM 622 O O . GLU A 1 79 ? 1.856 -8.758 10.355 1.00 98.00 79 GLU A O 1
ATOM 627 N N . LEU A 1 80 ? 1.386 -8.081 8.267 1.00 97.62 80 LEU A N 1
ATOM 628 C CA . LEU A 1 80 ? 0.167 -8.863 8.065 1.00 97.62 80 LEU A CA 1
ATOM 629 C C . LEU A 1 80 ? 0.395 -10.047 7.119 1.00 97.62 80 LEU A C 1
ATOM 631 O O . LEU A 1 80 ? -0.561 -10.545 6.528 1.00 97.62 80 LEU A O 1
ATOM 635 N N . TYR A 1 81 ? 1.641 -10.489 6.962 1.00 98.44 81 TYR A N 1
ATOM 636 C CA . TYR A 1 81 ? 1.978 -11.743 6.299 1.00 98.44 81 TYR A CA 1
ATOM 637 C C . TYR A 1 81 ? 2.418 -12.772 7.342 1.00 98.44 81 TYR A C 1
ATOM 639 O O . TYR A 1 81 ? 3.267 -12.484 8.192 1.00 98.44 81 TYR A O 1
ATOM 647 N N . ASP A 1 82 ? 1.837 -13.966 7.281 1.00 97.75 82 ASP A N 1
ATOM 648 C CA . ASP A 1 82 ? 2.264 -15.124 8.058 1.00 97.75 82 ASP A CA 1
ATOM 649 C C . ASP A 1 82 ? 3.194 -15.999 7.200 1.00 97.75 82 ASP A C 1
ATOM 651 O O . ASP A 1 82 ? 2.712 -16.684 6.291 1.00 97.75 82 ASP A O 1
ATOM 655 N N . PRO A 1 83 ? 4.512 -16.013 7.480 1.00 96.88 83 PRO A N 1
ATOM 656 C CA . PRO A 1 83 ? 5.467 -16.803 6.712 1.00 96.88 83 PRO A CA 1
ATOM 657 C C . PRO A 1 83 ? 5.311 -18.312 6.913 1.00 96.88 83 PRO A C 1
ATOM 659 O O . PRO A 1 83 ? 5.707 -19.066 6.031 1.00 96.88 83 PRO A O 1
ATOM 662 N N . LYS A 1 84 ? 4.730 -18.768 8.031 1.00 96.12 84 LYS A N 1
ATOM 663 C CA . LYS A 1 84 ? 4.520 -20.202 8.281 1.00 96.12 84 LYS A CA 1
ATOM 664 C C . LYS A 1 84 ? 3.344 -20.732 7.474 1.00 96.12 84 LYS A C 1
ATOM 666 O O . LYS A 1 84 ? 3.429 -21.809 6.898 1.00 96.12 84 LYS A O 1
ATOM 671 N N . ALA A 1 85 ? 2.249 -19.974 7.443 1.00 95.81 85 ALA A N 1
ATOM 672 C CA . ALA A 1 85 ? 1.054 -20.349 6.695 1.00 95.81 85 ALA A CA 1
ATOM 673 C C . ALA A 1 85 ? 1.113 -19.956 5.210 1.00 95.81 85 ALA A C 1
ATOM 675 O O . ALA A 1 85 ? 0.282 -20.428 4.437 1.00 95.81 85 ALA A O 1
ATOM 676 N N . GLY A 1 86 ? 2.032 -19.064 4.822 1.00 95.69 86 GLY A N 1
ATOM 677 C CA . GLY A 1 86 ? 2.077 -18.483 3.479 1.00 95.69 86 GLY A CA 1
ATOM 678 C C . GLY A 1 86 ? 0.856 -17.609 3.174 1.00 95.69 86 GLY A C 1
ATOM 679 O O . GLY A 1 86 ? 0.363 -17.607 2.050 1.00 95.69 86 GLY A O 1
ATOM 680 N N . LYS A 1 87 ? 0.303 -16.922 4.186 1.00 96.75 87 LYS A N 1
ATOM 681 C CA . LYS A 1 87 ? -0.986 -16.213 4.080 1.00 96.75 87 LYS A CA 1
ATOM 682 C C . LYS A 1 87 ? -0.874 -14.733 4.400 1.00 96.75 87 LYS A C 1
ATOM 684 O O . LYS A 1 87 ? -0.221 -14.331 5.359 1.00 96.75 87 LYS A O 1
ATOM 689 N N . HIS A 1 88 ? -1.618 -13.930 3.648 1.00 98.25 88 HIS A N 1
ATOM 690 C CA . HIS A 1 88 ? -1.867 -12.533 3.981 1.00 98.25 88 HIS A CA 1
ATOM 691 C C . HIS A 1 88 ? -3.126 -12.412 4.844 1.00 98.25 88 HIS A C 1
ATOM 693 O O . HIS A 1 88 ? -4.161 -13.000 4.542 1.00 98.25 88 HIS A O 1
ATOM 699 N N . LEU A 1 89 ? -3.048 -11.616 5.906 1.00 97.31 89 LEU A N 1
ATOM 700 C CA . LEU A 1 89 ? -4.107 -11.454 6.906 1.00 97.31 89 LEU A CA 1
ATOM 701 C C . LEU A 1 89 ? -4.992 -10.223 6.649 1.00 97.31 89 LEU A C 1
ATOM 703 O O . LEU A 1 89 ? -5.934 -9.966 7.396 1.00 97.31 89 LEU A O 1
ATOM 707 N N . GLN A 1 90 ? -4.694 -9.424 5.616 1.00 97.88 90 GLN A N 1
ATOM 708 C CA . GLN A 1 90 ? -5.495 -8.255 5.246 1.00 97.88 90 GLN A CA 1
ATOM 709 C C . GLN A 1 90 ? -5.372 -7.949 3.746 1.00 97.88 90 GLN A C 1
ATOM 711 O O . GLN A 1 90 ? -4.282 -7.672 3.243 1.00 97.88 90 GLN A O 1
ATOM 716 N N . ALA A 1 91 ? -6.508 -7.963 3.043 1.00 97.06 91 ALA A N 1
ATOM 717 C CA . ALA A 1 91 ? -6.567 -7.906 1.579 1.00 97.06 91 ALA A CA 1
ATOM 718 C C . ALA A 1 91 ? -5.937 -6.642 0.961 1.00 97.06 91 ALA A C 1
ATOM 720 O O . ALA A 1 91 ? -5.245 -6.719 -0.051 1.00 97.06 91 ALA A O 1
ATOM 721 N N . HIS A 1 92 ? -6.125 -5.471 1.575 1.00 98.06 92 HIS A N 1
ATOM 722 C CA . HIS A 1 92 ? -5.571 -4.214 1.062 1.00 98.06 92 HIS A CA 1
ATOM 723 C C . HIS A 1 92 ? -4.048 -4.165 1.214 1.00 98.06 92 HIS A C 1
ATOM 725 O O . HIS A 1 92 ? -3.356 -3.658 0.341 1.00 98.06 92 HIS A O 1
ATOM 731 N N . MET A 1 93 ? -3.511 -4.679 2.320 1.00 98.44 93 MET A N 1
ATOM 732 C CA . MET A 1 93 ? -2.073 -4.738 2.564 1.00 98.44 93 MET A CA 1
ATOM 733 C C . MET A 1 93 ? -1.416 -5.770 1.646 1.00 98.44 93 MET A C 1
ATOM 735 O O . MET A 1 93 ? -0.363 -5.474 1.094 1.00 98.44 93 MET A O 1
ATOM 739 N N . GLN A 1 94 ? -2.072 -6.904 1.377 1.00 98.69 94 GLN A N 1
ATOM 740 C CA . GLN A 1 94 ? -1.649 -7.829 0.320 1.00 98.69 94 GLN A CA 1
ATOM 741 C C . GLN A 1 94 ? -1.577 -7.135 -1.048 1.00 98.69 94 GLN A C 1
ATOM 743 O O . GLN A 1 94 ? -0.551 -7.211 -1.718 1.00 98.69 94 GLN A O 1
ATOM 748 N N . ALA A 1 95 ? -2.629 -6.410 -1.441 1.00 98.62 95 ALA A N 1
ATOM 749 C CA . ALA A 1 95 ? -2.647 -5.673 -2.705 1.00 98.62 95 ALA A CA 1
ATOM 750 C C . ALA A 1 95 ? -1.520 -4.630 -2.778 1.00 98.62 95 ALA A C 1
ATOM 752 O O . ALA A 1 95 ? -0.831 -4.527 -3.789 1.00 98.62 95 ALA A O 1
ATOM 753 N N . ARG A 1 96 ? -1.289 -3.888 -1.687 1.00 98.81 96 ARG A N 1
ATOM 754 C CA . ARG A 1 96 ? -0.205 -2.897 -1.582 1.00 98.81 96 ARG A CA 1
ATOM 755 C C . ARG A 1 96 ? 1.173 -3.542 -1.702 1.00 98.81 96 ARG A C 1
ATOM 757 O O . ARG A 1 96 ? 2.020 -2.989 -2.389 1.00 98.81 96 ARG A O 1
ATOM 764 N N . LEU A 1 97 ? 1.391 -4.713 -1.097 1.00 98.88 97 LEU A N 1
ATOM 765 C CA . LEU A 1 97 ? 2.618 -5.490 -1.304 1.00 98.88 97 LEU A CA 1
ATOM 766 C C . LEU A 1 97 ? 2.782 -5.876 -2.775 1.00 98.88 97 LEU A C 1
ATOM 768 O O . LEU A 1 97 ? 3.859 -5.682 -3.327 1.00 98.88 97 LEU A O 1
ATOM 772 N N . GLY A 1 98 ? 1.710 -6.342 -3.419 1.00 98.81 98 GLY A N 1
ATOM 773 C CA . GLY A 1 98 ? 1.719 -6.662 -4.844 1.00 98.81 98 GLY A CA 1
ATOM 774 C C . GLY A 1 98 ? 2.094 -5.476 -5.733 1.00 98.81 98 GLY A C 1
ATOM 775 O O . GLY A 1 98 ? 2.969 -5.591 -6.587 1.00 98.81 98 GLY A O 1
ATOM 776 N N . ILE A 1 99 ? 1.497 -4.307 -5.489 1.00 98.81 99 ILE A N 1
ATOM 777 C CA . ILE A 1 99 ? 1.822 -3.078 -6.225 1.00 98.81 99 ILE A CA 1
ATOM 778 C C . ILE A 1 99 ? 3.279 -2.662 -5.974 1.00 98.81 99 ILE A C 1
ATOM 780 O O . ILE A 1 99 ? 3.987 -2.336 -6.921 1.00 98.81 99 ILE A O 1
ATOM 784 N N . THR A 1 100 ? 3.773 -2.737 -4.735 1.00 98.81 100 THR A N 1
ATOM 785 C CA . THR A 1 100 ? 5.183 -2.444 -4.425 1.00 98.81 100 THR A CA 1
ATOM 786 C C . THR A 1 100 ? 6.143 -3.435 -5.084 1.00 98.81 100 THR A C 1
ATOM 788 O O . THR A 1 100 ? 7.179 -3.028 -5.608 1.00 98.81 100 THR A O 1
ATOM 791 N N . ASN A 1 101 ? 5.811 -4.728 -5.117 1.00 98.81 101 ASN A N 1
ATOM 792 C CA . ASN A 1 101 ? 6.589 -5.730 -5.845 1.00 98.81 101 ASN A CA 1
ATOM 793 C C . ASN A 1 101 ? 6.674 -5.388 -7.335 1.00 98.81 101 ASN A C 1
ATOM 795 O O . ASN A 1 101 ? 7.754 -5.499 -7.922 1.00 98.81 101 ASN A O 1
ATOM 799 N N . TYR A 1 102 ? 5.560 -4.935 -7.915 1.00 98.69 102 TYR A N 1
ATOM 800 C CA . TYR A 1 102 ? 5.492 -4.481 -9.298 1.00 98.69 102 TYR A CA 1
ATOM 801 C C . TYR A 1 102 ? 6.313 -3.204 -9.524 1.00 98.69 102 TYR A C 1
ATOM 803 O O . TYR A 1 102 ? 7.084 -3.145 -10.474 1.00 98.69 102 TYR A O 1
ATOM 811 N N . PHE A 1 103 ? 6.264 -2.222 -8.614 1.00 98.62 103 PHE A N 1
ATOM 812 C CA . PHE A 1 103 ? 7.141 -1.043 -8.670 1.00 98.62 103 PHE A CA 1
ATOM 813 C C . PHE A 1 103 ? 8.620 -1.422 -8.713 1.00 98.62 103 PHE A C 1
ATOM 815 O O . PHE A 1 103 ? 9.372 -0.852 -9.499 1.00 98.62 103 PHE A O 1
ATOM 822 N N . ILE A 1 104 ? 9.039 -2.390 -7.895 1.00 98.62 104 ILE A N 1
ATOM 823 C CA . ILE A 1 104 ? 10.428 -2.862 -7.879 1.00 98.62 104 ILE A CA 1
ATOM 824 C C . ILE A 1 104 ? 10.767 -3.602 -9.178 1.00 98.62 104 ILE A C 1
ATOM 826 O O . ILE A 1 104 ? 11.838 -3.394 -9.739 1.00 98.62 104 ILE A O 1
ATOM 830 N N . GLN A 1 105 ? 9.857 -4.436 -9.691 1.00 98.06 105 GLN A N 1
ATOM 831 C CA . GLN A 1 105 ? 10.038 -5.118 -10.978 1.00 98.06 105 GLN A CA 1
ATOM 832 C C . GLN A 1 105 ? 10.213 -4.124 -12.136 1.00 98.06 105 GLN A C 1
ATOM 834 O O . GLN A 1 105 ? 11.078 -4.311 -12.986 1.00 98.06 105 GLN A O 1
ATOM 839 N N . GLU A 1 106 ? 9.433 -3.047 -12.140 1.00 97.62 106 GLU A N 1
ATOM 840 C CA . GLU A 1 106 ? 9.497 -1.985 -13.146 1.00 97.62 106 GLU A CA 1
ATOM 841 C C . GLU A 1 106 ? 10.645 -0.994 -12.881 1.00 97.62 106 GLU A C 1
ATOM 843 O O . GLU A 1 106 ? 10.828 -0.029 -13.622 1.00 97.62 106 GLU A O 1
ATOM 848 N N . GLY A 1 107 ? 11.443 -1.200 -11.828 1.00 97.94 107 GLY A N 1
ATOM 849 C CA . GLY A 1 107 ? 12.550 -0.332 -11.422 1.00 97.94 107 GLY A CA 1
ATOM 850 C C . GLY A 1 107 ? 12.122 1.077 -10.999 1.00 97.94 107 GLY A C 1
ATOM 851 O O . GLY A 1 107 ? 12.929 2.000 -11.077 1.00 97.94 107 GLY A O 1
ATOM 852 N N . LEU A 1 108 ? 10.856 1.260 -10.613 1.00 98.38 108 LEU A N 1
ATOM 853 C CA . LEU A 1 108 ? 10.331 2.500 -10.029 1.00 98.38 108 LEU A CA 1
ATOM 854 C C . LEU A 1 108 ? 10.747 2.647 -8.564 1.00 98.38 108 LEU A C 1
ATOM 856 O O . LEU A 1 108 ? 10.851 3.766 -8.066 1.00 98.38 108 LEU A O 1
ATOM 860 N N . ALA A 1 109 ? 10.958 1.519 -7.882 1.00 98.44 109 ALA A N 1
ATOM 861 C CA . ALA A 1 109 ? 11.293 1.458 -6.470 1.00 98.44 109 ALA A CA 1
ATOM 862 C C . ALA A 1 109 ? 12.439 0.481 -6.193 1.00 98.44 109 ALA A C 1
ATOM 864 O O . ALA A 1 109 ? 12.605 -0.511 -6.897 1.00 98.44 109 ALA A O 1
ATOM 865 N N . GLU A 1 110 ? 13.164 0.711 -5.106 1.00 98.25 110 GLU A N 1
ATOM 866 C CA . GLU A 1 110 ? 14.132 -0.231 -4.547 1.00 98.25 110 GLU A CA 1
ATOM 867 C C . GLU A 1 110 ? 14.085 -0.197 -3.017 1.00 98.25 110 GLU A C 1
ATOM 869 O O . GLU A 1 110 ? 13.837 0.852 -2.417 1.00 98.25 110 GLU A O 1
ATOM 874 N N . LEU A 1 111 ? 14.304 -1.345 -2.375 1.00 98.31 111 LEU A N 1
ATOM 875 C CA . LEU A 1 111 ? 14.479 -1.404 -0.926 1.00 98.31 111 LEU A CA 1
ATOM 876 C C . LEU A 1 111 ? 15.972 -1.322 -0.619 1.00 98.31 111 LEU A C 1
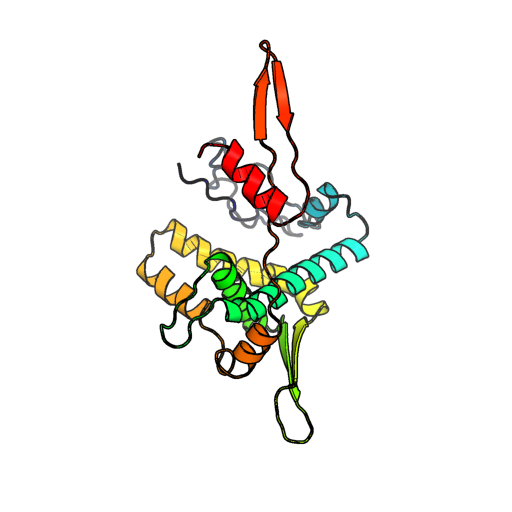ATOM 878 O O . LEU A 1 111 ? 16.740 -2.163 -1.076 1.00 98.31 111 LEU A O 1
ATOM 882 N N . VAL A 1 112 ? 16.360 -0.323 0.165 1.00 98.12 112 VAL A N 1
ATOM 883 C CA . VAL A 1 112 ? 17.732 -0.134 0.633 1.00 98.12 112 VAL A CA 1
ATOM 884 C C . VAL A 1 112 ? 17.814 -0.564 2.090 1.00 98.12 112 VAL A C 1
ATOM 886 O O . VAL A 1 112 ? 17.062 -0.065 2.929 1.00 98.12 112 VAL A O 1
ATOM 889 N N . GLU A 1 113 ? 18.722 -1.489 2.376 1.00 97.75 113 GLU A N 1
ATOM 890 C CA . GLU A 1 113 ? 19.021 -1.962 3.725 1.00 97.75 113 GLU A CA 1
ATOM 891 C C . GLU A 1 113 ? 20.133 -1.119 4.351 1.00 97.75 113 GLU A C 1
ATOM 893 O O . GLU A 1 113 ? 21.124 -0.793 3.697 1.00 97.75 113 GLU A O 1
ATOM 898 N N . PHE A 1 114 ? 19.973 -0.794 5.630 1.00 97.75 114 PHE A N 1
ATOM 899 C CA . PHE A 1 114 ? 20.989 -0.144 6.448 1.00 97.75 114 PHE A CA 1
ATOM 900 C C . PHE A 1 114 ? 21.432 -1.146 7.506 1.00 97.75 114 PHE A C 1
ATOM 902 O O . PHE A 1 114 ? 20.617 -1.612 8.309 1.00 97.75 114 PHE A O 1
ATOM 909 N N . ARG A 1 115 ? 22.711 -1.514 7.451 1.00 97.44 115 ARG A N 1
ATOM 910 C CA . ARG A 1 115 ? 23.330 -2.509 8.325 1.00 97.44 115 ARG A CA 1
ATOM 911 C C . ARG A 1 115 ? 24.497 -1.880 9.081 1.00 97.44 115 ARG A C 1
ATOM 913 O O . ARG A 1 115 ? 25.152 -0.988 8.540 1.00 97.44 115 ARG A O 1
ATOM 920 N N . ASP A 1 116 ? 24.728 -2.341 10.306 1.00 96.56 116 ASP A N 1
ATOM 921 C CA . ASP A 1 116 ? 25.886 -1.940 11.110 1.00 96.56 116 ASP A CA 1
ATOM 922 C C . ASP A 1 116 ? 27.198 -2.556 10.578 1.00 96.56 116 ASP A C 1
ATOM 924 O O . ASP A 1 116 ? 27.217 -3.252 9.555 1.00 96.56 116 ASP A O 1
ATOM 928 N N . ALA A 1 117 ? 28.319 -2.270 11.250 1.00 96.94 117 ALA A N 1
ATOM 929 C CA . ALA A 1 117 ? 29.640 -2.767 10.856 1.00 96.94 117 ALA A CA 1
ATOM 930 C C . ALA A 1 117 ? 29.737 -4.305 10.918 1.00 96.94 117 ALA A C 1
ATOM 932 O O . ALA A 1 117 ? 30.535 -4.907 10.198 1.00 96.94 117 ALA A O 1
ATOM 933 N N . GLU A 1 118 ? 28.904 -4.935 11.744 1.00 96.19 118 GLU A N 1
ATOM 934 C CA . GLU A 1 118 ? 28.801 -6.378 11.935 1.00 96.19 118 GLU A CA 1
ATOM 935 C C . GLU A 1 118 ? 27.798 -7.040 10.968 1.00 96.19 118 GLU A C 1
ATOM 937 O O . GLU A 1 118 ? 27.676 -8.267 10.940 1.00 96.19 118 GLU A O 1
ATOM 942 N N . GLY A 1 119 ? 27.101 -6.254 10.141 1.00 94.81 119 GLY A N 1
ATOM 943 C CA . GLY A 1 119 ? 26.156 -6.731 9.131 1.00 94.81 119 GLY A CA 1
ATOM 944 C C . GLY A 1 119 ? 24.732 -6.973 9.644 1.00 94.81 119 GLY A C 1
ATOM 945 O O . GLY A 1 119 ? 23.894 -7.498 8.901 1.00 94.81 119 GLY A O 1
ATOM 946 N N . LYS A 1 120 ? 24.411 -6.585 10.879 1.00 95.62 120 LYS A N 1
ATOM 947 C CA . LYS A 1 120 ? 23.058 -6.678 11.437 1.00 95.62 120 LYS A CA 1
ATOM 948 C C . LYS A 1 120 ? 22.164 -5.593 10.841 1.00 95.62 120 LYS A C 1
ATOM 950 O O . LYS A 1 120 ? 22.560 -4.439 10.714 1.00 95.62 120 LYS A O 1
ATOM 955 N N . LEU A 1 121 ? 20.929 -5.958 10.498 1.00 97.19 121 LEU A N 1
ATOM 956 C CA . LEU A 1 121 ? 19.940 -5.024 9.960 1.00 97.19 121 LEU A CA 1
ATOM 957 C C . LEU A 1 121 ? 19.446 -4.037 11.031 1.00 97.19 121 LEU A C 1
ATOM 959 O O . LEU A 1 121 ? 18.871 -4.449 12.040 1.00 97.19 121 LEU A O 1
ATOM 963 N N . GLU A 1 122 ? 19.619 -2.737 10.781 1.00 97.19 122 GLU A N 1
ATOM 964 C CA . GLU A 1 122 ? 19.158 -1.651 11.660 1.00 97.19 122 GLU A CA 1
ATOM 965 C C . GLU A 1 122 ? 17.922 -0.932 11.107 1.00 97.19 122 GLU A C 1
ATOM 967 O O . GLU A 1 122 ? 16.998 -0.579 11.851 1.00 97.19 122 GLU A O 1
ATOM 972 N N . ASP A 1 123 ? 17.887 -0.709 9.790 1.00 98.00 123 ASP A N 1
ATOM 973 C CA . ASP A 1 123 ? 16.758 -0.064 9.128 1.00 98.00 123 ASP A CA 1
ATOM 974 C C . ASP A 1 123 ? 16.591 -0.499 7.667 1.00 98.00 123 ASP A C 1
ATOM 976 O O . ASP A 1 123 ? 17.500 -1.053 7.048 1.00 98.00 123 ASP A O 1
ATOM 980 N N . VAL A 1 124 ? 15.422 -0.205 7.094 1.00 97.94 124 VAL A N 1
ATOM 981 C CA . VAL A 1 124 ? 15.166 -0.348 5.654 1.00 97.94 124 VAL A CA 1
ATOM 982 C C . VAL A 1 124 ? 14.402 0.852 5.122 1.00 97.94 124 VAL A C 1
ATOM 984 O O . VAL A 1 124 ? 13.374 1.239 5.683 1.00 97.94 124 VAL A O 1
ATOM 987 N N . HIS A 1 125 ? 14.850 1.425 4.006 1.00 98.25 125 HIS A N 1
ATOM 988 C CA . HIS A 1 125 ? 14.122 2.494 3.316 1.00 98.25 125 HIS A CA 1
ATOM 989 C C . HIS A 1 125 ? 13.694 2.025 1.933 1.00 98.25 125 HIS A C 1
ATOM 991 O O . HIS A 1 125 ? 14.511 1.587 1.130 1.00 98.25 125 HIS A O 1
ATOM 997 N N . ILE A 1 126 ? 12.406 2.167 1.632 1.00 98.25 126 ILE A N 1
ATOM 998 C CA . ILE A 1 126 ? 11.908 2.046 0.263 1.00 98.25 126 ILE A CA 1
ATOM 999 C C . ILE A 1 126 ? 12.140 3.383 -0.444 1.00 98.25 126 ILE A C 1
ATOM 1001 O O . ILE A 1 126 ? 11.626 4.418 -0.015 1.00 98.25 126 ILE A O 1
ATOM 1005 N N . LYS A 1 127 ? 12.955 3.373 -1.494 1.00 98.25 127 LYS A N 1
ATOM 1006 C CA . LYS A 1 127 ? 13.276 4.552 -2.299 1.00 98.25 127 LYS A CA 1
ATOM 1007 C C . LYS A 1 127 ? 12.568 4.463 -3.636 1.00 98.25 127 LYS A C 1
ATOM 1009 O O . LYS A 1 127 ? 12.410 3.375 -4.182 1.00 98.25 127 LYS A O 1
ATOM 1014 N N . LEU A 1 128 ? 12.150 5.612 -4.151 1.00 98.25 128 LEU A N 1
ATOM 1015 C CA . LEU A 1 128 ? 11.598 5.733 -5.492 1.00 98.25 128 LEU A CA 1
ATOM 1016 C C . LEU A 1 128 ? 12.566 6.475 -6.401 1.00 98.25 128 LEU A C 1
ATOM 1018 O O . LEU A 1 128 ? 13.196 7.446 -5.984 1.00 98.25 128 LEU A O 1
ATOM 1022 N N . ASN A 1 129 ? 12.609 6.069 -7.665 1.00 97.94 129 ASN A N 1
ATOM 1023 C CA . ASN A 1 129 ? 13.214 6.872 -8.715 1.00 97.94 129 ASN A CA 1
ATOM 1024 C C . ASN A 1 129 ? 12.178 7.892 -9.205 1.00 97.94 129 ASN A C 1
ATOM 1026 O O . ASN A 1 129 ? 11.264 7.540 -9.950 1.00 97.94 129 ASN A O 1
ATOM 1030 N N . ARG A 1 130 ? 12.302 9.148 -8.758 1.00 97.25 130 ARG A N 1
ATOM 1031 C CA . ARG A 1 130 ? 11.327 10.209 -9.048 1.00 97.25 130 ARG A CA 1
ATOM 1032 C C . ARG A 1 130 ? 11.119 10.422 -10.545 1.00 97.25 130 ARG A C 1
ATOM 1034 O O . ARG A 1 130 ? 9.976 10.422 -10.992 1.00 97.25 130 ARG A O 1
ATOM 1041 N N . ASP A 1 131 ? 12.199 10.534 -11.308 1.00 96.50 131 ASP A N 1
ATOM 1042 C CA . ASP A 1 131 ? 12.125 10.772 -12.752 1.00 96.50 131 ASP A CA 1
ATOM 1043 C C . ASP A 1 131 ? 11.418 9.618 -13.461 1.00 96.50 131 ASP A C 1
ATOM 1045 O O . ASP A 1 131 ? 10.558 9.831 -14.316 1.00 96.50 131 ASP A O 1
ATOM 1049 N N . LYS A 1 132 ? 11.719 8.379 -13.059 1.00 96.75 132 LYS A N 1
ATOM 1050 C CA . LYS A 1 132 ? 11.076 7.192 -13.627 1.00 96.75 132 LYS A CA 1
ATOM 1051 C C . LYS A 1 132 ? 9.607 7.073 -13.229 1.00 96.75 132 LYS A C 1
ATOM 1053 O O . LYS A 1 132 ? 8.799 6.644 -14.043 1.00 96.75 132 LYS A O 1
ATOM 1058 N N . VAL A 1 133 ? 9.240 7.467 -12.010 1.00 94.44 133 VAL A N 1
ATOM 1059 C CA . VAL A 1 133 ? 7.834 7.519 -11.579 1.00 94.44 133 VAL A CA 1
ATOM 1060 C C . VAL A 1 133 ? 7.048 8.494 -12.451 1.00 94.44 133 VAL A C 1
ATOM 1062 O O . VAL A 1 133 ? 6.053 8.085 -13.041 1.00 94.44 133 VAL A O 1
ATOM 1065 N N . LEU A 1 134 ? 7.531 9.730 -12.606 1.00 91.44 134 LEU A N 1
ATOM 1066 C CA . LEU A 1 134 ? 6.844 10.760 -13.395 1.00 91.44 134 LEU A CA 1
ATOM 1067 C C . LEU A 1 134 ? 6.787 10.416 -14.891 1.00 91.44 134 LEU A C 1
ATOM 1069 O O . LEU A 1 134 ? 5.821 10.744 -15.577 1.00 91.44 134 LEU A O 1
ATOM 1073 N N . LYS A 1 135 ? 7.819 9.742 -15.410 1.00 89.75 135 LYS A N 1
ATOM 1074 C CA . LYS A 1 135 ? 7.907 9.374 -1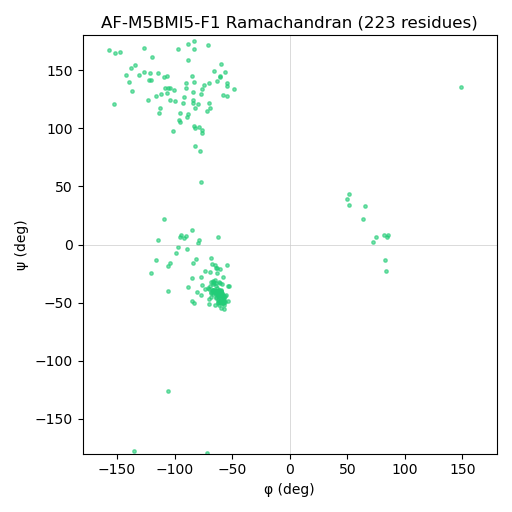6.826 1.00 89.75 135 LYS A CA 1
ATOM 1075 C C . LYS A 1 135 ? 7.139 8.093 -17.166 1.00 89.75 135 LYS A C 1
ATOM 1077 O O . LYS A 1 135 ? 6.367 8.071 -18.122 1.00 89.75 135 LYS A O 1
ATOM 1082 N N . ASP A 1 136 ? 7.366 7.025 -16.403 1.00 91.06 136 ASP A N 1
ATOM 1083 C CA . ASP A 1 136 ? 6.975 5.656 -16.759 1.00 91.06 136 ASP A CA 1
ATOM 1084 C C . ASP A 1 136 ? 5.927 5.057 -15.800 1.00 91.06 136 ASP A C 1
ATOM 1086 O O . ASP A 1 136 ? 5.315 4.032 -16.120 1.00 91.06 136 ASP A O 1
ATOM 1090 N N . GLY A 1 137 ? 5.681 5.680 -14.640 1.00 89.19 137 GLY A N 1
ATOM 1091 C CA . GLY A 1 137 ? 4.816 5.148 -13.583 1.00 89.19 137 GLY A CA 1
ATOM 1092 C C . GLY A 1 137 ? 3.392 4.869 -14.058 1.00 89.19 137 GLY A C 1
ATOM 1093 O O . GLY A 1 137 ? 2.881 3.761 -13.881 1.00 89.19 137 GLY A O 1
ATOM 1094 N N . HIS A 1 138 ? 2.768 5.827 -14.750 1.00 87.25 138 HIS A N 1
ATOM 1095 C CA . HIS A 1 138 ? 1.426 5.644 -15.311 1.00 87.25 138 HIS A CA 1
ATOM 1096 C C . HIS A 1 138 ? 1.350 4.486 -16.313 1.00 87.25 138 HIS A C 1
ATOM 1098 O O . HIS A 1 138 ? 0.384 3.722 -16.298 1.00 87.25 138 HIS A O 1
ATOM 1104 N N . ALA A 1 139 ? 2.365 4.325 -17.165 1.00 83.88 139 ALA A N 1
ATOM 1105 C CA . ALA A 1 139 ? 2.402 3.236 -18.136 1.00 83.88 139 ALA A CA 1
ATOM 1106 C C . ALA A 1 139 ? 2.564 1.871 -17.445 1.00 83.88 139 ALA A C 1
ATOM 1108 O O . ALA A 1 139 ? 1.891 0.910 -17.823 1.00 83.88 139 ALA A O 1
ATOM 1109 N N . ALA A 1 140 ? 3.406 1.792 -16.410 1.00 91.31 140 ALA A N 1
ATOM 1110 C CA . ALA A 1 140 ? 3.552 0.603 -15.573 1.00 91.31 140 ALA A CA 1
ATOM 1111 C C . ALA A 1 140 ? 2.231 0.231 -14.887 1.00 91.31 140 ALA A C 1
ATOM 1113 O O . ALA A 1 140 ? 1.752 -0.895 -15.021 1.00 91.31 140 ALA A O 1
ATOM 1114 N N . MET A 1 141 ? 1.580 1.190 -14.226 1.00 93.31 141 MET A N 1
ATOM 1115 C CA . MET A 1 141 ? 0.294 0.940 -13.572 1.00 93.31 141 MET A CA 1
ATOM 1116 C C . MET A 1 141 ? -0.807 0.570 -14.563 1.00 93.31 141 MET A C 1
ATOM 1118 O O . MET A 1 141 ? -1.620 -0.300 -14.263 1.00 93.31 141 MET A O 1
ATOM 1122 N N . GLY A 1 142 ? -0.801 1.153 -15.763 1.00 82.94 142 GLY A N 1
ATOM 1123 C CA . GLY A 1 142 ? -1.700 0.766 -16.847 1.00 82.94 142 GLY A CA 1
ATOM 1124 C C . GLY A 1 142 ? -1.576 -0.714 -17.217 1.00 82.94 142 GLY A C 1
ATOM 1125 O O . GLY A 1 142 ? -2.592 -1.399 -17.311 1.00 82.94 142 GLY A O 1
ATOM 1126 N N . ARG A 1 143 ? -0.348 -1.237 -17.352 1.00 90.88 143 ARG A N 1
ATOM 1127 C CA . ARG A 1 143 ? -0.116 -2.671 -17.611 1.00 90.88 143 ARG A CA 1
ATOM 1128 C C . ARG A 1 143 ? -0.658 -3.547 -16.484 1.00 90.88 143 ARG A C 1
ATOM 1130 O O . ARG A 1 143 ? -1.405 -4.483 -16.756 1.00 90.88 143 ARG A O 1
ATOM 1137 N N . LEU A 1 144 ? -0.351 -3.213 -15.228 1.00 93.81 144 LEU A N 1
ATOM 1138 C CA . LEU A 1 144 ? -0.859 -3.963 -14.075 1.00 93.81 144 LEU A CA 1
ATOM 1139 C C . LEU A 1 144 ? -2.397 -3.971 -14.023 1.00 93.81 144 LEU A C 1
ATOM 1141 O O . LEU A 1 144 ? -3.003 -5.005 -13.750 1.00 93.81 144 LEU A O 1
ATOM 1145 N N . LEU A 1 145 ? -3.038 -2.836 -14.312 1.00 90.12 145 LEU A N 1
ATOM 1146 C CA . LEU A 1 145 ? -4.498 -2.735 -14.350 1.00 90.12 145 LEU A CA 1
ATOM 1147 C C . LEU A 1 145 ? -5.110 -3.610 -15.448 1.00 90.12 145 LEU A C 1
ATOM 1149 O O . LEU A 1 145 ? -6.132 -4.245 -15.195 1.00 90.12 145 LEU A O 1
ATOM 1153 N N . VAL A 1 146 ? -4.491 -3.686 -16.630 1.00 82.69 146 VAL A N 1
ATOM 1154 C CA . VAL A 1 146 ? -4.944 -4.575 -17.713 1.00 82.69 146 VAL A CA 1
ATOM 1155 C C . VAL A 1 146 ? -4.875 -6.038 -17.275 1.00 82.69 146 VAL A C 1
ATOM 1157 O O . VAL A 1 146 ? -5.872 -6.745 -17.403 1.00 82.69 146 VAL A O 1
ATOM 1160 N N . GLU A 1 147 ? -3.758 -6.478 -16.686 1.00 88.75 147 GLU A N 1
ATOM 1161 C CA . GLU A 1 147 ? -3.604 -7.855 -16.192 1.00 88.75 147 GLU A CA 1
ATOM 1162 C C . GLU A 1 147 ? -4.707 -8.235 -15.186 1.00 88.75 147 GLU A C 1
ATOM 1164 O O . GLU A 1 147 ? -5.298 -9.317 -15.274 1.00 88.75 147 GLU A O 1
ATOM 1169 N N . LEU A 1 148 ? -5.013 -7.338 -14.244 1.00 87.19 148 LEU A N 1
ATOM 1170 C CA . LEU A 1 148 ? -6.040 -7.556 -13.223 1.00 87.19 148 LEU A CA 1
ATOM 1171 C C . LEU A 1 148 ? -7.456 -7.534 -13.816 1.00 87.19 148 LEU A C 1
ATOM 1173 O O . LEU A 1 148 ? -8.278 -8.402 -13.515 1.00 87.19 148 LEU A O 1
ATOM 1177 N N . GLN A 1 149 ? -7.756 -6.535 -14.648 1.00 78.69 149 GLN A N 1
ATOM 1178 C CA . GLN A 1 149 ? -9.106 -6.309 -15.153 1.00 78.69 149 GLN A CA 1
ATOM 1179 C C . GLN A 1 149 ? -9.509 -7.347 -16.199 1.00 78.69 149 GLN A C 1
ATOM 1181 O O . GLN A 1 149 ? -10.658 -7.783 -16.175 1.00 78.69 149 GLN A O 1
ATOM 1186 N N . VAL A 1 150 ? -8.593 -7.770 -17.079 1.00 74.44 150 VAL A N 1
ATOM 1187 C CA . VAL A 1 150 ? -8.874 -8.812 -18.079 1.00 74.44 150 VAL A CA 1
ATOM 1188 C C . VAL A 1 150 ? -9.289 -10.099 -17.379 1.00 74.44 150 VAL A C 1
ATOM 1190 O O . VAL A 1 150 ? -10.402 -10.562 -17.604 1.00 74.44 150 VAL A O 1
ATOM 1193 N N . ARG A 1 151 ? -8.469 -10.603 -16.447 1.00 84.25 151 ARG A N 1
ATOM 1194 C CA . ARG A 1 151 ? -8.760 -11.851 -15.722 1.00 84.25 151 ARG A CA 1
ATOM 1195 C C . ARG A 1 151 ? -10.072 -11.788 -14.946 1.00 84.25 151 ARG A C 1
ATOM 1197 O O . ARG A 1 151 ? -10.853 -12.737 -14.954 1.00 84.25 151 ARG A O 1
ATOM 1204 N N . LYS A 1 152 ? -10.352 -10.644 -14.311 1.00 71.50 152 LYS A N 1
ATOM 1205 C CA . LYS A 1 152 ? -11.628 -10.406 -13.625 1.00 71.50 152 LYS A CA 1
ATOM 1206 C C . LYS A 1 152 ? -12.811 -10.440 -14.597 1.00 71.50 152 LYS A C 1
ATOM 1208 O O . LYS A 1 152 ? -13.804 -11.102 -14.313 1.00 71.50 152 LYS A O 1
ATOM 1213 N N . SER A 1 153 ? -12.725 -9.717 -15.713 1.00 66.94 153 SER A N 1
ATOM 1214 C CA . SER A 1 153 ? -13.810 -9.607 -16.697 1.00 66.94 153 SER A CA 1
ATOM 1215 C C . SER A 1 153 ? -14.095 -10.925 -17.418 1.00 66.94 153 SER A C 1
ATOM 1217 O O . SER A 1 153 ? -15.239 -11.168 -17.789 1.00 66.94 153 SER A O 1
ATOM 1219 N N . THR A 1 154 ? -13.083 -11.772 -17.614 1.00 69.00 154 THR A N 1
ATOM 1220 C CA . THR A 1 154 ? -13.215 -13.063 -18.306 1.00 69.00 154 THR A CA 1
ATOM 1221 C C . THR A 1 154 ? -13.522 -14.229 -17.369 1.00 69.00 154 THR A C 1
ATOM 1223 O O . THR A 1 154 ? -13.548 -15.367 -17.826 1.00 69.00 154 THR A O 1
ATOM 1226 N N . ALA A 1 155 ? -13.746 -13.966 -16.074 1.00 77.31 155 ALA A N 1
ATOM 1227 C CA . ALA A 1 155 ? -13.918 -14.993 -15.044 1.00 77.31 155 ALA A CA 1
ATOM 1228 C C . ALA A 1 155 ? -12.781 -16.042 -15.030 1.00 77.31 155 ALA A C 1
ATOM 1230 O O . ALA A 1 155 ? -13.005 -17.212 -14.723 1.00 77.31 155 ALA A O 1
ATOM 1231 N N . ASP A 1 156 ? -11.551 -15.618 -15.340 1.00 80.75 156 ASP A N 1
ATOM 1232 C CA . ASP A 1 156 ? -10.364 -16.476 -15.355 1.00 80.75 156 ASP A CA 1
ATOM 1233 C C . ASP A 1 156 ? -9.863 -16.723 -13.923 1.00 80.75 156 ASP A C 1
ATOM 1235 O O . ASP A 1 156 ? -8.961 -16.049 -13.424 1.00 80.75 156 ASP A O 1
ATOM 1239 N N . GLY A 1 157 ? -10.509 -17.655 -13.219 1.00 81.88 157 GLY A N 1
ATOM 1240 C CA . GLY A 1 157 ? -10.207 -17.952 -11.817 1.00 81.88 157 GLY A CA 1
ATOM 1241 C C . GLY A 1 157 ? -8.821 -18.564 -11.598 1.00 81.88 157 GLY A C 1
ATOM 1242 O O . GLY A 1 157 ? -8.144 -18.213 -10.631 1.00 81.88 157 GLY A O 1
ATOM 1243 N N . GLU A 1 158 ? -8.386 -19.457 -12.489 1.00 91.69 158 GLU A N 1
ATOM 1244 C CA . GLU A 1 158 ? -7.080 -20.118 -12.390 1.00 91.69 158 GLU A CA 1
ATOM 1245 C C . GLU A 1 158 ? -5.945 -19.130 -12.671 1.00 91.69 158 GLU A C 1
ATOM 1247 O O . GLU A 1 158 ? -5.062 -18.957 -11.826 1.00 91.69 158 GLU A O 1
ATOM 1252 N N . GLY A 1 159 ? -6.026 -18.395 -13.785 1.00 86.19 159 GLY A N 1
ATOM 1253 C CA . GLY A 1 159 ? -5.032 -17.392 -14.144 1.00 86.19 159 GLY A CA 1
ATOM 1254 C C . GLY A 1 159 ? -5.010 -16.205 -13.182 1.00 86.19 159 GLY A C 1
ATOM 1255 O O . GLY A 1 159 ? -3.939 -15.652 -12.921 1.00 86.19 159 GLY A O 1
ATOM 1256 N N . ALA A 1 160 ? -6.153 -15.812 -12.598 1.00 82.50 160 ALA A N 1
ATOM 1257 C CA . ALA A 1 160 ? -6.196 -14.783 -11.552 1.00 82.50 160 ALA A CA 1
ATOM 1258 C C . ALA A 1 160 ? -5.455 -15.223 -10.292 1.00 82.50 160 ALA A C 1
ATOM 1260 O O . ALA A 1 160 ? -4.715 -14.426 -9.712 1.00 82.50 160 ALA A O 1
ATOM 1261 N N . ARG A 1 161 ? -5.635 -16.482 -9.878 1.00 93.81 161 ARG A N 1
ATOM 1262 C CA . ARG A 1 161 ? -4.971 -17.027 -8.696 1.00 93.81 161 ARG A CA 1
ATOM 1263 C C . ARG A 1 161 ? -3.462 -17.085 -8.896 1.00 93.81 161 ARG A C 1
ATOM 1265 O O . ARG A 1 161 ? -2.741 -16.511 -8.087 1.00 93.81 161 ARG A O 1
ATOM 1272 N N . GLU A 1 162 ? -3.000 -17.684 -9.992 1.00 96.62 162 GLU A N 1
ATOM 1273 C CA . GLU A 1 162 ? -1.569 -17.786 -10.300 1.00 96.62 162 GLU A CA 1
ATOM 1274 C C . GLU A 1 162 ? -0.904 -16.403 -10.374 1.00 96.62 162 GLU A C 1
ATOM 1276 O O . GLU A 1 162 ? 0.103 -16.142 -9.708 1.00 96.62 162 GLU A O 1
ATOM 1281 N N . PHE A 1 163 ? -1.497 -15.483 -11.143 1.00 96.38 163 PHE A N 1
ATOM 1282 C CA . PHE A 1 163 ? -0.963 -14.136 -11.310 1.00 96.38 163 PHE A CA 1
ATOM 1283 C C . PHE A 1 163 ? -0.892 -13.383 -9.978 1.00 96.38 163 PHE A C 1
ATOM 1285 O O . PHE A 1 163 ? 0.139 -12.795 -9.649 1.00 96.38 163 PHE A O 1
ATOM 1292 N N . TYR A 1 164 ? -1.979 -13.393 -9.202 1.00 97.50 164 TYR A N 1
ATOM 1293 C CA . TYR A 1 164 ? -2.075 -12.591 -7.988 1.00 97.50 164 TYR A CA 1
ATOM 1294 C C . TYR A 1 164 ? -1.266 -13.181 -6.825 1.00 97.50 164 TYR A C 1
ATOM 1296 O O . TYR A 1 164 ? -0.661 -12.422 -6.063 1.00 97.50 164 TYR A O 1
ATOM 1304 N N . GLU A 1 165 ? -1.182 -14.511 -6.704 1.00 97.75 165 GLU A N 1
ATOM 1305 C CA . GLU A 1 165 ? -0.282 -15.182 -5.754 1.00 97.75 165 GLU A CA 1
ATOM 1306 C C . GLU A 1 165 ? 1.173 -14.797 -6.046 1.00 97.75 165 GLU A C 1
ATOM 1308 O O . GLU A 1 165 ? 1.877 -14.314 -5.155 1.00 97.75 165 GLU A O 1
ATOM 1313 N N . LYS A 1 166 ? 1.608 -14.888 -7.310 1.00 97.69 166 LYS A N 1
ATOM 1314 C CA . LYS A 1 166 ? 2.961 -14.485 -7.719 1.00 97.69 166 LYS A CA 1
ATOM 1315 C C . LYS A 1 166 ? 3.227 -13.002 -7.462 1.00 97.69 166 LYS A C 1
ATOM 1317 O O . LYS A 1 166 ? 4.280 -12.651 -6.937 1.00 97.69 166 LYS A O 1
ATOM 1322 N N . LEU A 1 167 ? 2.275 -12.137 -7.813 1.00 98.56 167 LEU A N 1
ATOM 1323 C CA . LEU A 1 167 ? 2.379 -10.691 -7.623 1.00 98.56 167 LEU A CA 1
ATOM 1324 C C . LEU A 1 167 ? 2.568 -10.332 -6.144 1.00 98.56 167 LEU A C 1
ATOM 1326 O O . LEU A 1 167 ? 3.358 -9.448 -5.818 1.00 98.56 167 LEU A O 1
ATOM 1330 N N . THR A 1 168 ? 1.840 -11.004 -5.249 1.00 98.69 168 THR A N 1
ATOM 1331 C CA . THR A 1 168 ? 1.737 -10.620 -3.831 1.00 98.69 168 THR A CA 1
ATOM 1332 C C . THR A 1 168 ? 2.642 -11.414 -2.892 1.00 98.69 168 THR A C 1
ATOM 1334 O O . THR A 1 168 ? 2.788 -11.030 -1.733 1.00 98.69 168 THR A O 1
ATOM 1337 N N . THR A 1 169 ? 3.319 -12.452 -3.386 1.00 98.50 169 THR A N 1
ATOM 1338 C CA . THR A 1 169 ? 4.343 -13.181 -2.628 1.00 98.50 169 THR A CA 1
ATOM 1339 C C . THR A 1 169 ? 5.461 -12.223 -2.186 1.00 98.50 169 THR A C 1
ATOM 1341 O O . THR A 1 169 ? 5.996 -11.486 -3.021 1.00 98.50 169 THR A O 1
ATOM 1344 N N . PRO A 1 170 ? 5.843 -12.188 -0.892 1.00 98.56 170 PRO A N 1
ATOM 1345 C CA . PRO A 1 170 ? 6.976 -11.381 -0.449 1.00 98.56 170 PRO A CA 1
ATOM 1346 C C . PRO A 1 170 ? 8.247 -11.716 -1.233 1.00 98.56 170 PRO A C 1
ATOM 1348 O O . PRO A 1 170 ? 8.537 -12.887 -1.480 1.00 98.56 170 PRO A O 1
ATOM 1351 N N . ARG A 1 171 ? 9.028 -10.694 -1.606 1.00 97.81 171 ARG A N 1
ATOM 1352 C CA . ARG A 1 171 ? 10.301 -10.917 -2.307 1.00 97.81 171 ARG A CA 1
ATOM 1353 C C . ARG A 1 171 ? 11.250 -11.766 -1.445 1.00 97.81 171 ARG A C 1
ATOM 1355 O O . ARG A 1 171 ? 11.138 -11.742 -0.214 1.00 97.81 171 ARG A O 1
ATOM 1362 N N . PRO A 1 172 ? 12.212 -12.481 -2.054 1.00 96.25 172 PRO A N 1
ATOM 1363 C CA . PRO A 1 172 ? 13.231 -13.208 -1.301 1.00 96.25 172 PRO A CA 1
ATOM 1364 C C . PRO A 1 172 ? 13.874 -12.329 -0.215 1.00 96.25 172 PRO A C 1
ATOM 1366 O O . PRO A 1 172 ? 14.185 -11.166 -0.458 1.00 96.25 172 PRO A O 1
ATOM 1369 N N . GLY A 1 173 ? 14.005 -12.868 0.999 1.00 94.38 173 GLY A N 1
ATOM 1370 C CA . GLY A 1 173 ? 14.530 -12.155 2.173 1.00 94.38 173 GLY A CA 1
ATOM 1371 C C . GLY A 1 173 ? 13.515 -11.286 2.932 1.00 94.38 173 GLY A C 1
ATOM 1372 O O . GLY A 1 173 ? 13.675 -11.077 4.133 1.00 94.38 173 GLY A O 1
ATOM 1373 N N . TRP A 1 174 ? 12.416 -10.845 2.305 1.00 98.19 174 TRP A N 1
ATOM 1374 C CA . TRP A 1 174 ? 11.468 -9.921 2.949 1.00 98.19 174 TRP A CA 1
ATOM 1375 C C . TRP A 1 174 ? 10.690 -10.558 4.098 1.00 98.19 174 TRP A C 1
ATOM 1377 O O . TRP A 1 174 ? 10.372 -9.885 5.072 1.00 98.19 174 TRP A O 1
ATOM 1387 N N . ALA A 1 175 ? 10.398 -11.855 4.014 1.00 97.31 175 ALA A N 1
ATOM 1388 C CA . ALA A 1 175 ? 9.688 -12.587 5.062 1.00 97.31 175 ALA A CA 1
ATOM 1389 C C . ALA A 1 175 ? 10.573 -12.995 6.267 1.00 97.31 175 ALA A C 1
ATOM 1391 O O . ALA A 1 175 ? 10.069 -13.677 7.157 1.00 97.31 175 ALA A O 1
ATOM 1392 N N . GLY A 1 176 ? 11.854 -12.594 6.289 1.00 96.62 176 GLY A N 1
ATOM 1393 C CA . GLY A 1 176 ? 12.811 -12.814 7.385 1.00 96.62 176 GLY A CA 1
ATOM 1394 C C . GLY A 1 176 ? 13.084 -11.540 8.198 1.00 96.62 176 GLY A C 1
ATOM 1395 O O . GLY A 1 176 ? 12.144 -10.879 8.635 1.00 96.62 176 GLY A O 1
ATOM 1396 N N . GLU A 1 177 ? 14.360 -11.161 8.353 1.00 96.50 177 GLU A N 1
ATOM 1397 C CA . GLU A 1 177 ? 14.806 -10.026 9.192 1.00 96.50 177 GLU A CA 1
ATOM 1398 C C . GLU A 1 177 ? 14.083 -8.703 8.882 1.00 96.50 177 GLU A C 1
ATOM 1400 O O . GLU A 1 177 ? 13.764 -7.933 9.787 1.00 96.50 177 GLU A O 1
ATOM 1405 N N . ILE A 1 178 ? 13.764 -8.447 7.607 1.00 98.31 178 ILE A N 1
ATOM 1406 C CA . ILE A 1 178 ? 13.025 -7.246 7.188 1.00 98.31 178 ILE A CA 1
ATOM 1407 C C . ILE A 1 178 ? 11.624 -7.228 7.811 1.00 98.31 178 ILE A C 1
ATOM 1409 O O . ILE A 1 178 ? 11.171 -6.196 8.310 1.00 98.31 178 ILE A O 1
ATOM 1413 N N . ARG A 1 179 ? 10.922 -8.365 7.809 1.00 98.38 179 ARG A N 1
ATOM 1414 C CA . ARG A 1 179 ? 9.609 -8.487 8.449 1.00 98.38 179 ARG A CA 1
ATOM 1415 C C . ARG A 1 179 ? 9.716 -8.310 9.960 1.00 98.38 179 ARG A C 1
ATOM 1417 O O . ARG A 1 179 ? 8.856 -7.647 10.539 1.00 98.38 179 ARG A O 1
ATOM 1424 N N . ASP A 1 180 ? 10.746 -8.867 10.587 1.00 98.06 180 ASP A N 1
ATOM 1425 C CA . ASP A 1 180 ? 10.958 -8.722 12.031 1.00 98.06 180 ASP A CA 1
ATOM 1426 C C . ASP A 1 180 ? 11.184 -7.254 12.412 1.00 98.06 180 ASP A C 1
ATOM 1428 O O . ASP A 1 180 ? 10.572 -6.754 13.360 1.00 98.06 180 ASP A O 1
ATOM 1432 N N . LEU A 1 181 ? 11.947 -6.516 11.603 1.00 97.94 181 LEU A N 1
ATOM 1433 C CA . LEU A 1 181 ? 12.108 -5.072 11.745 1.00 97.94 181 LEU A CA 1
ATOM 1434 C C . LEU A 1 181 ? 10.779 -4.315 11.565 1.00 97.94 181 LEU A C 1
ATOM 1436 O O . LEU A 1 181 ? 10.457 -3.424 12.355 1.00 97.94 181 LEU A O 1
ATOM 1440 N N . VAL A 1 182 ? 9.975 -4.671 10.555 1.00 98.12 182 VAL A N 1
ATOM 1441 C CA . VAL A 1 182 ? 8.641 -4.078 10.338 1.00 98.12 182 VAL A CA 1
ATOM 1442 C C . VAL A 1 182 ? 7.739 -4.298 11.555 1.00 98.12 182 VAL A C 1
ATOM 1444 O O . VAL A 1 182 ? 7.055 -3.366 11.984 1.00 98.12 182 VAL A O 1
ATOM 1447 N N . LEU A 1 183 ? 7.759 -5.498 12.141 1.00 97.75 183 LEU A N 1
ATOM 1448 C CA . LEU A 1 183 ? 7.014 -5.813 13.360 1.00 97.75 183 LEU A CA 1
ATOM 1449 C C . LEU A 1 183 ? 7.514 -5.016 14.567 1.00 97.75 183 LEU A C 1
ATOM 1451 O O . LEU A 1 183 ? 6.691 -4.526 15.340 1.00 97.75 183 LEU A O 1
ATOM 1455 N N . ALA A 1 184 ? 8.831 -4.850 14.711 1.00 97.19 184 ALA A N 1
ATOM 1456 C CA . ALA A 1 184 ? 9.430 -4.057 15.783 1.00 97.19 184 ALA A CA 1
ATOM 1457 C C . ALA A 1 184 ? 9.048 -2.568 15.692 1.00 97.19 184 ALA A C 1
ATOM 1459 O O . ALA A 1 184 ? 8.854 -1.917 16.715 1.00 97.19 184 ALA A O 1
ATOM 1460 N N . LYS A 1 185 ? 8.876 -2.034 14.474 1.00 95.75 185 LYS A N 1
ATOM 1461 C CA . LYS A 1 185 ? 8.491 -0.632 14.221 1.00 95.75 185 LYS A CA 1
ATOM 1462 C C . LYS A 1 185 ? 6.980 -0.416 14.043 1.00 95.75 185 LYS A C 1
ATOM 1464 O O . LYS A 1 185 ? 6.560 0.687 13.663 1.00 95.75 185 LYS A O 1
ATOM 1469 N N . LYS A 1 186 ? 6.146 -1.437 14.286 1.00 93.31 186 LYS A N 1
ATOM 1470 C CA . LYS A 1 186 ? 4.696 -1.354 14.055 1.00 93.31 186 LYS A CA 1
ATOM 1471 C C . LYS A 1 186 ? 4.060 -0.251 14.898 1.00 93.31 186 LYS A C 1
ATOM 1473 O O . LYS A 1 186 ? 4.436 -0.009 16.041 1.00 93.31 186 LYS A O 1
ATOM 1478 N N . GLN A 1 187 ? 3.060 0.402 14.325 1.00 88.19 187 GLN A N 1
ATOM 1479 C CA . GLN A 1 187 ? 2.307 1.459 14.994 1.00 88.19 187 GLN A CA 1
ATOM 1480 C C . GLN A 1 187 ? 0.910 0.937 15.333 1.00 88.19 187 GLN A C 1
ATOM 1482 O O . GLN A 1 187 ? 0.286 0.318 14.464 1.00 88.19 187 GLN A O 1
ATOM 1487 N N . PRO A 1 188 ? 0.395 1.177 16.553 1.00 88.94 188 PRO A N 1
ATOM 1488 C CA . PRO A 1 188 ? -0.943 0.739 16.924 1.00 88.94 188 PRO A CA 1
ATOM 1489 C C . PRO A 1 188 ? -1.993 1.386 16.013 1.00 88.94 188 PRO A C 1
ATOM 1491 O O . PRO A 1 188 ? -1.861 2.536 15.581 1.00 88.94 188 PRO A O 1
ATOM 1494 N N . ARG A 1 189 ? -3.058 0.640 15.700 1.00 86.19 189 ARG A N 1
ATOM 1495 C CA . ARG A 1 189 ? -4.190 1.196 14.951 1.00 86.19 189 ARG A CA 1
ATOM 1496 C C . ARG A 1 189 ? -4.946 2.181 15.835 1.00 86.19 189 ARG A C 1
ATOM 1498 O O . ARG A 1 189 ? -5.173 1.915 17.011 1.00 86.19 189 ARG A O 1
ATOM 1505 N N . LYS A 1 190 ? -5.361 3.301 15.244 1.00 90.88 190 LYS A N 1
ATOM 1506 C CA . LYS A 1 190 ? -6.208 4.286 15.922 1.00 90.88 190 LYS A CA 1
ATOM 1507 C C . LYS A 1 190 ? -7.554 3.655 16.275 1.00 90.88 190 LYS A C 1
ATOM 1509 O O . LYS A 1 190 ? -8.120 2.916 15.469 1.00 90.88 190 LYS A O 1
ATOM 1514 N N . VAL A 1 191 ? -8.062 3.997 17.451 1.00 93.88 191 VAL A N 1
ATOM 1515 C CA . VAL A 1 191 ? -9.419 3.676 17.895 1.00 93.88 191 VAL A CA 1
ATOM 1516 C C . VAL A 1 191 ? -10.236 4.961 17.833 1.00 93.88 191 VAL A C 1
ATOM 1518 O O . VAL A 1 191 ? -9.760 6.013 18.254 1.00 93.88 191 VAL A O 1
ATOM 1521 N N . PHE A 1 192 ? -11.444 4.883 17.282 1.00 95.56 192 PHE A N 1
ATOM 1522 C CA . PHE A 1 192 ? -12.384 6.001 17.259 1.00 95.56 192 PHE A CA 1
ATOM 1523 C C . PHE A 1 192 ? -13.405 5.814 18.377 1.00 95.56 192 PHE A C 1
ATOM 1525 O O . PHE A 1 192 ? -14.088 4.789 18.420 1.00 95.56 192 PHE A O 1
ATOM 1532 N N . VAL A 1 193 ? -13.521 6.806 19.258 1.00 97.44 193 VAL A N 1
ATOM 1533 C CA . VAL A 1 193 ? -14.590 6.858 20.258 1.00 97.44 193 VAL A CA 1
ATOM 1534 C C . VAL A 1 193 ? -15.828 7.424 19.572 1.00 97.44 193 VAL A C 1
ATOM 1536 O O . VAL A 1 193 ? -15.903 8.619 19.305 1.00 97.44 193 VAL A O 1
ATOM 1539 N N . GLN A 1 194 ? -16.755 6.547 19.191 1.00 97.94 194 GLN A N 1
ATOM 1540 C CA . GLN A 1 194 ? -17.954 6.964 18.465 1.00 97.94 194 GLN A CA 1
ATOM 1541 C C . GLN A 1 194 ? -19.028 7.474 19.434 1.00 97.94 194 GLN A C 1
ATOM 1543 O O . GLN A 1 194 ? -19.219 6.858 20.488 1.00 97.94 194 GLN A O 1
ATOM 1548 N N . PRO A 1 195 ? -19.752 8.550 19.085 1.00 98.00 195 PRO A N 1
ATOM 1549 C CA . PRO A 1 195 ? -20.875 9.025 19.881 1.00 98.00 195 PRO A CA 1
ATOM 1550 C C . PRO A 1 195 ? -22.070 8.067 19.790 1.00 98.00 195 PRO A C 1
ATOM 1552 O O . PRO A 1 195 ? -22.093 7.148 18.968 1.00 98.00 195 PRO A O 1
ATOM 1555 N N . ASN A 1 196 ? -23.081 8.316 20.618 1.00 98.44 196 ASN A N 1
ATOM 1556 C CA . ASN A 1 196 ? -24.400 7.697 20.510 1.00 98.44 196 ASN A CA 1
ATOM 1557 C C . ASN A 1 196 ? -25.467 8.777 20.301 1.00 98.44 196 ASN A C 1
ATOM 1559 O O . ASN A 1 196 ? -25.239 9.953 20.587 1.00 98.44 196 ASN A O 1
ATOM 1563 N N . THR A 1 197 ? -26.638 8.374 19.808 1.00 97.62 197 THR A N 1
ATOM 1564 C CA . THR A 1 197 ? -27.809 9.255 19.699 1.00 97.62 197 THR A CA 1
ATOM 1565 C C . THR A 1 197 ? -28.969 8.687 20.507 1.00 97.62 197 THR A C 1
ATOM 1567 O O . THR A 1 197 ? -29.160 7.471 20.546 1.00 97.62 197 THR A O 1
ATOM 1570 N N . PHE A 1 198 ? -29.733 9.560 21.162 1.00 96.81 198 PHE A N 1
ATOM 1571 C CA . PHE A 1 198 ? -30.883 9.193 21.991 1.00 96.81 198 PHE A CA 1
ATOM 1572 C C . PHE A 1 198 ? -32.089 10.043 21.617 1.00 96.81 198 PHE A C 1
ATOM 1574 O O . PHE A 1 198 ? -31.930 11.207 21.272 1.00 96.81 198 PHE A O 1
ATOM 1581 N N . VAL A 1 199 ? -33.294 9.480 21.697 1.00 97.00 199 VAL A N 1
ATOM 1582 C CA . VAL A 1 199 ? -34.526 10.267 21.571 1.00 97.00 199 VAL A CA 1
ATOM 1583 C C . VAL A 1 199 ? -35.009 10.620 22.973 1.00 97.00 199 VAL A C 1
ATOM 1585 O O . VAL A 1 199 ? -35.404 9.731 23.725 1.00 97.00 199 VAL A O 1
ATOM 1588 N N . VAL A 1 200 ? -34.973 11.906 23.310 1.00 95.62 200 VAL A N 1
ATOM 1589 C CA . VAL A 1 200 ? -35.421 12.467 24.590 1.00 95.62 200 VAL A CA 1
ATOM 1590 C C . VAL A 1 200 ? -36.473 13.528 24.279 1.00 95.62 200 VAL A C 1
ATOM 1592 O O . VAL A 1 200 ? -36.245 14.406 23.449 1.00 95.62 200 VAL A O 1
ATOM 1595 N N . ASP A 1 201 ? -37.670 13.392 24.854 1.00 95.56 201 ASP A N 1
ATOM 1596 C CA . ASP A 1 201 ? -38.811 14.297 24.624 1.00 95.56 201 ASP A CA 1
ATOM 1597 C C . ASP A 1 201 ? -39.121 14.560 23.136 1.00 95.56 201 ASP A C 1
ATOM 1599 O O . ASP A 1 201 ? -39.429 15.673 22.705 1.00 95.56 201 ASP A O 1
ATOM 1603 N N . GLY A 1 202 ? -39.006 13.508 22.318 1.00 96.50 202 GLY A N 1
ATOM 1604 C CA . GLY A 1 202 ? -39.254 13.563 20.875 1.00 96.50 202 GLY A CA 1
ATOM 1605 C C . GLY A 1 202 ? -38.154 14.246 20.051 1.00 96.50 202 GLY A C 1
ATOM 1606 O O . GLY A 1 202 ? -38.336 14.421 18.847 1.00 96.50 202 GLY A O 1
ATOM 1607 N N . LYS A 1 203 ? -37.015 14.612 20.653 1.00 96.75 203 LYS A N 1
ATOM 1608 C CA . LYS A 1 203 ? -35.850 15.199 19.971 1.00 96.75 203 LYS A CA 1
ATOM 1609 C C . LYS A 1 203 ? -34.645 14.266 20.038 1.00 96.75 203 LYS A C 1
ATOM 1611 O O . LYS A 1 203 ? -34.476 13.533 21.005 1.00 96.75 203 LYS A O 1
ATOM 1616 N N . VAL A 1 204 ? -33.808 14.293 19.001 1.00 97.62 204 VAL A N 1
ATOM 1617 C CA . VAL A 1 204 ? -32.556 13.527 18.971 1.00 97.62 204 VAL A CA 1
ATOM 1618 C C . VAL A 1 204 ? -31.461 14.317 19.684 1.00 97.62 204 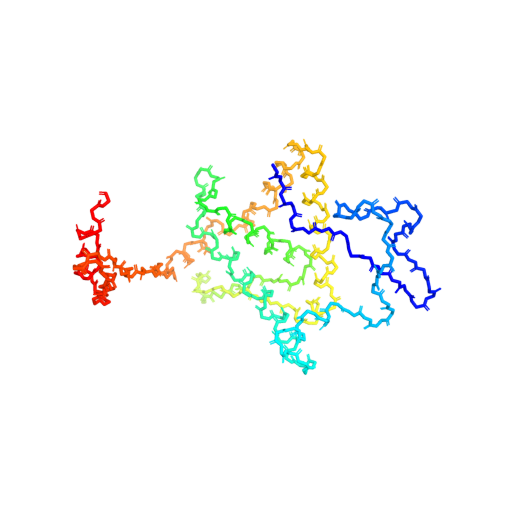VAL A C 1
ATOM 1620 O O . VAL A 1 204 ? -31.137 15.430 19.274 1.00 97.62 204 VAL A O 1
ATOM 1623 N N . GLU A 1 205 ? -30.870 13.722 20.712 1.00 97.81 205 GLU A N 1
ATOM 1624 C CA . GLU A 1 205 ? -29.694 14.226 21.415 1.00 97.81 205 GLU A CA 1
ATOM 1625 C C . GLU A 1 205 ? -28.449 13.435 21.003 1.00 97.81 205 GLU A C 1
ATOM 1627 O O . GLU A 1 205 ? -28.473 12.203 20.939 1.00 97.81 205 GLU A O 1
ATOM 1632 N N . LEU A 1 206 ? -27.351 14.145 20.732 1.00 98.12 206 LEU A N 1
ATOM 1633 C CA . LEU A 1 206 ? -26.033 13.559 20.495 1.00 98.12 206 LEU A CA 1
ATOM 1634 C C . LEU A 1 206 ? -25.271 13.490 21.819 1.00 98.12 206 LEU A C 1
ATOM 1636 O O . LEU A 1 206 ? -25.095 14.509 22.484 1.00 98.12 206 LEU A O 1
ATOM 1640 N N . LYS A 1 207 ? -24.760 12.310 22.164 1.00 98.06 207 LYS A N 1
ATOM 1641 C CA . LYS A 1 207 ? -23.864 12.127 23.304 1.00 98.06 207 LYS A CA 1
ATOM 1642 C C . LYS A 1 207 ? -22.477 11.732 22.826 1.00 98.06 207 LYS A C 1
ATOM 1644 O O . LYS A 1 207 ? -22.279 10.637 22.296 1.00 98.06 207 LYS A O 1
ATOM 1649 N N . GLU A 1 208 ? -21.526 12.630 23.035 1.00 98.50 208 GLU A N 1
ATOM 1650 C CA . GLU A 1 208 ? -20.104 12.376 22.829 1.00 98.50 208 GLU A CA 1
ATOM 1651 C C . GLU A 1 208 ? -19.465 11.799 24.098 1.00 98.50 208 GLU A C 1
ATOM 1653 O O . GLU A 1 208 ? -19.980 11.952 25.208 1.00 98.50 208 GLU A O 1
ATOM 1658 N N . TYR A 1 209 ? -18.327 11.130 23.928 1.00 98.38 209 TYR A N 1
ATOM 1659 C CA . TYR A 1 209 ? -17.586 10.498 25.016 1.00 98.38 209 TYR A CA 1
ATOM 1660 C C . TYR A 1 209 ? -16.132 10.986 25.011 1.00 98.38 209 TYR A C 1
ATOM 1662 O O . TYR A 1 209 ? -15.590 11.259 23.936 1.00 98.38 209 TYR A O 1
ATOM 1670 N N . PRO A 1 210 ? -15.468 11.074 26.178 1.00 98.06 210 PRO A N 1
ATOM 1671 C CA . PRO A 1 210 ? -14.057 11.439 26.249 1.00 98.06 210 PRO A CA 1
ATOM 1672 C C . PRO A 1 210 ? -13.171 10.514 25.406 1.00 98.06 210 PRO A C 1
ATOM 1674 O O . PRO A 1 210 ? -13.436 9.318 25.290 1.00 98.06 210 PRO A O 1
ATOM 1677 N N . LEU A 1 211 ? -12.068 11.044 24.869 1.00 97.81 211 LEU A N 1
ATOM 1678 C CA . LEU A 1 211 ? -11.072 10.269 24.115 1.00 97.81 211 LEU A CA 1
ATOM 1679 C C . LEU A 1 211 ? -10.157 9.451 25.045 1.00 97.81 211 LEU A C 1
ATOM 1681 O O . LEU A 1 211 ? -8.933 9.560 24.993 1.00 97.81 211 LEU A O 1
ATOM 1685 N N . THR A 1 212 ? -10.761 8.648 25.919 1.00 97.50 212 THR A N 1
ATOM 1686 C CA . THR A 1 212 ? -10.087 7.770 26.884 1.00 97.50 212 THR A CA 1
ATOM 1687 C C . THR A 1 212 ? -10.588 6.334 26.746 1.00 97.50 212 THR A C 1
ATOM 1689 O O . THR A 1 212 ? -11.588 6.069 26.073 1.00 97.50 212 THR A O 1
ATOM 1692 N N . ASN A 1 213 ? -9.910 5.387 27.398 1.00 96.69 213 ASN A N 1
ATOM 1693 C CA . ASN A 1 213 ? -10.350 3.990 27.420 1.00 96.69 213 ASN A CA 1
ATOM 1694 C C . ASN A 1 213 ? -11.733 3.848 28.077 1.00 96.69 213 ASN A C 1
ATOM 1696 O O . ASN A 1 213 ? -12.576 3.100 27.589 1.00 96.69 213 ASN A O 1
ATOM 1700 N N . GLU A 1 214 ? -11.994 4.610 29.139 1.00 98.00 214 GLU A N 1
ATOM 1701 C CA . GLU A 1 214 ? -13.294 4.670 29.811 1.00 98.00 214 GLU A CA 1
ATOM 1702 C C . GLU A 1 214 ? -14.367 5.226 28.872 1.00 98.00 214 GLU A C 1
ATOM 1704 O O . GLU A 1 214 ? -15.467 4.683 28.816 1.00 98.00 214 GLU A O 1
ATOM 1709 N N . GLY A 1 215 ? -14.042 6.257 28.083 1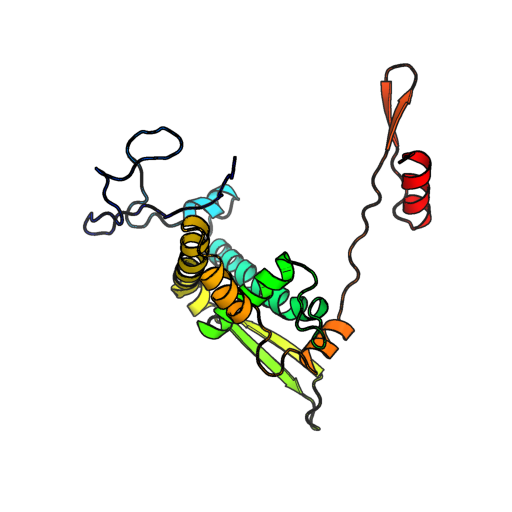.00 98.06 215 GLY A N 1
ATOM 1710 C CA . GLY A 1 215 ? -14.950 6.799 27.073 1.00 98.06 215 GLY A CA 1
ATOM 1711 C C . GLY A 1 215 ? -15.291 5.788 25.977 1.00 98.06 215 GLY A C 1
ATOM 1712 O O . GLY A 1 215 ? -16.459 5.667 25.604 1.00 98.06 215 GLY A O 1
ATOM 1713 N N . VAL A 1 216 ? -14.315 4.989 25.520 1.00 97.50 216 VAL A N 1
ATOM 1714 C CA . VAL A 1 216 ? -14.578 3.850 24.621 1.00 97.50 216 VAL A CA 1
ATOM 1715 C C . VAL A 1 216 ? -15.575 2.894 25.270 1.00 97.50 216 VAL A C 1
ATOM 1717 O O . VAL A 1 216 ? -16.621 2.637 24.678 1.00 97.50 216 VAL A O 1
ATOM 1720 N N . ILE A 1 217 ? -15.289 2.402 26.478 1.00 97.62 217 ILE A N 1
ATOM 1721 C CA . ILE A 1 217 ? -16.131 1.418 27.178 1.00 97.62 217 ILE A CA 1
ATOM 1722 C C . ILE A 1 217 ? -17.553 1.957 27.367 1.00 97.62 217 ILE A C 1
ATOM 1724 O O . ILE A 1 217 ? -18.518 1.297 26.978 1.00 97.62 217 ILE A O 1
ATOM 1728 N N . GLN A 1 218 ? -17.686 3.179 27.888 1.00 98.25 218 GLN A N 1
ATOM 1729 C CA . GLN A 1 218 ? -18.985 3.798 28.135 1.00 98.25 218 GLN A CA 1
ATOM 1730 C C . GLN A 1 218 ? -19.784 3.975 26.840 1.00 98.25 218 GLN A C 1
ATOM 1732 O O . GLN A 1 218 ? -20.990 3.715 26.828 1.00 98.25 218 GLN A O 1
ATOM 1737 N N . SER A 1 219 ? -19.117 4.340 25.735 1.00 97.81 219 SER A N 1
ATOM 1738 C CA . SER A 1 219 ? -19.780 4.472 24.435 1.00 97.81 219 SER A CA 1
ATOM 1739 C C . SER A 1 219 ? -20.437 3.173 23.978 1.00 97.81 219 SER A C 1
ATOM 1741 O O . SER A 1 219 ? -21.494 3.222 23.360 1.00 97.81 219 SER A O 1
ATOM 1743 N N . PHE A 1 220 ? -19.861 2.009 24.296 1.00 97.56 220 PHE A N 1
ATOM 1744 C CA . PHE A 1 220 ? -20.441 0.711 23.950 1.00 97.56 220 PHE A CA 1
ATOM 1745 C C . PHE A 1 220 ? -21.539 0.280 24.925 1.00 97.56 220 PHE A C 1
ATOM 1747 O O . PHE A 1 220 ? -22.573 -0.199 24.464 1.00 97.56 220 PHE A O 1
ATOM 1754 N N . ILE A 1 221 ? -21.356 0.499 26.235 1.00 97.31 221 ILE A N 1
ATOM 1755 C CA . ILE A 1 221 ? -22.380 0.205 27.256 1.00 97.31 221 ILE A CA 1
ATOM 1756 C C . ILE A 1 221 ? -23.700 0.892 26.896 1.00 97.31 221 ILE A C 1
ATOM 1758 O O . ILE A 1 221 ? -24.760 0.269 26.880 1.00 97.31 221 ILE A O 1
ATOM 1762 N N . GLU A 1 222 ? -23.639 2.179 26.564 1.00 97.19 222 GLU A N 1
ATOM 1763 C CA . GLU A 1 222 ? -24.838 2.967 26.285 1.00 97.19 222 GLU A CA 1
ATOM 1764 C C . GLU A 1 222 ? -25.386 2.783 24.865 1.00 97.19 222 GLU A C 1
ATOM 1766 O O . GLU A 1 222 ? -26.521 3.180 24.603 1.00 97.19 222 GLU A O 1
ATOM 1771 N N . ARG A 1 223 ? -24.618 2.157 23.960 1.00 96.62 223 ARG A N 1
ATOM 1772 C CA . ARG A 1 223 ? -25.063 1.867 22.587 1.00 96.62 223 ARG A CA 1
ATOM 1773 C C . ARG A 1 223 ? -26.078 0.731 22.533 1.00 96.62 223 ARG A C 1
ATOM 1775 O O . ARG A 1 223 ? -26.842 0.672 21.577 1.00 96.62 223 ARG A O 1
ATOM 1782 N N . LYS A 1 224 ? -26.093 -0.140 23.551 1.00 88.19 224 LYS A N 1
ATOM 1783 C CA . LYS A 1 224 ? -26.992 -1.304 23.651 1.00 88.19 224 LYS A CA 1
ATOM 1784 C C . LYS A 1 224 ? -26.964 -2.184 22.386 1.00 88.19 224 LYS A C 1
ATOM 1786 O O . LYS A 1 224 ? -28.022 -2.567 21.889 1.00 88.19 224 LYS A O 1
ATOM 1791 N N . LEU A 1 225 ? -25.761 -2.431 21.850 1.00 65.62 225 LEU A N 1
ATOM 1792 C CA . LEU A 1 225 ? -25.545 -3.380 20.746 1.00 65.62 225 LEU A CA 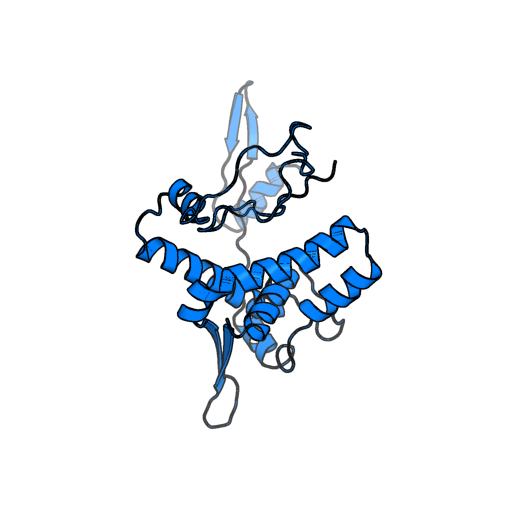1
ATOM 1793 C C . LEU A 1 225 ? -25.848 -4.818 21.171 1.00 65.62 225 LEU A C 1
ATOM 1795 O O . LEU A 1 225 ? -25.561 -5.148 22.344 1.00 65.62 225 LEU A O 1
#

Secondary structure (DSSP, 8-state):
-------PPPBB-TTS-BSS-TTT-B-TTTSSBP---BPTT--THHHHHHTT--SHHHHHHHHHHHHHHHHHHHHHGGGGEETTTTEES-HHHHHHHHHHHHHHHTTSEEEEEEE-TT--EEEEEEEE-HHHHHHHHHHHHHHHHHHHHHHHHTT-HHHHHHHHHHHHSPPTTIIIIIHHHHHHT--PPP-----EEEEETTEEEEE---SSHHHHHHHHHTTT-

Radius of gyration: 23.52 Å; Cα contacts (8 Å, |Δi|>4): 242; chains: 1; bounding box: 69×44×65 Å

Foldseek 3Di:
DDPDPDDDAWEAEPVRDIPDDQVPDADPVPRHTDPDHYYYPRDCLVVVVVVVDDDPVVVLVVLVVVVQVLLVLLLLQLLQADPVVRDGNDDVSLVSVLVNLLCVVLVQWDKDFDADPVRQTDDIGIDGDSVCSVVCVVVSVVVVCCQQVVCVVVVVPPSNCVVSSVSRRHDPPSNPNSSVVSNVPDDDDDDDLDWDWDQDPNDIDIGQFDPDPVSNVVRVVVNVD

pLDDT: mean 88.92, std 14.21, range [29.05, 98.88]